Protein AF-A0A9P9ESX1-F1 (afdb_monomer)

Radius of gyration: 25.8 Å; Cα contacts (8 Å, |Δi|>4): 308; chains: 1; bounding box: 86×83×54 Å

Structure (mmCIF, N/CA/C/O backbone):
data_AF-A0A9P9ESX1-F1
#
_entry.id   AF-A0A9P9ESX1-F1
#
loop_
_atom_site.group_PDB
_atom_site.id
_atom_site.type_symbol
_atom_site.label_atom_id
_atom_site.label_alt_id
_atom_site.label_comp_id
_atom_site.label_asym_id
_atom_site.label_entity_id
_atom_site.label_seq_id
_atom_site.pdbx_PDB_ins_code
_atom_site.Cartn_x
_atom_site.Cartn_y
_atom_site.Cartn_z
_atom_site.occupancy
_atom_site.B_iso_or_equiv
_atom_site.auth_seq_id
_atom_site.auth_comp_id
_atom_site.auth_asym_id
_atom_site.auth_atom_id
_atom_site.pdbx_PDB_model_num
ATOM 1 N N . MET A 1 1 ? -67.300 34.085 2.061 1.00 44.34 1 MET A N 1
ATOM 2 C CA . MET A 1 1 ? -66.706 33.821 3.385 1.00 44.34 1 MET A CA 1
ATOM 3 C C . MET A 1 1 ? -66.700 32.321 3.587 1.00 44.34 1 MET A C 1
ATOM 5 O O . MET A 1 1 ? -67.782 31.760 3.633 1.00 44.34 1 MET A O 1
ATOM 9 N N . SER A 1 2 ? -65.514 31.711 3.569 1.00 43.16 2 SER A N 1
ATOM 10 C CA . SER A 1 2 ? -65.132 30.502 4.315 1.00 43.16 2 SER A CA 1
ATOM 11 C C . SER A 1 2 ? -63.733 30.110 3.844 1.00 43.16 2 SER A C 1
ATOM 13 O O . SER A 1 2 ? -63.564 29.561 2.760 1.00 43.16 2 SER A O 1
ATOM 15 N N . ASN A 1 3 ? -62.745 30.508 4.646 1.00 40.31 3 ASN A N 1
ATOM 16 C CA . ASN A 1 3 ? -61.347 30.111 4.529 1.00 40.31 3 ASN A CA 1
ATOM 17 C C . ASN A 1 3 ? -61.230 28.629 4.895 1.00 40.31 3 ASN A C 1
ATOM 19 O O . ASN A 1 3 ? -61.722 28.232 5.950 1.00 40.31 3 ASN A O 1
ATOM 23 N N . GLN A 1 4 ? -60.549 27.840 4.070 1.00 42.69 4 GLN A N 1
ATOM 24 C CA . GLN A 1 4 ? -59.998 26.557 4.496 1.00 42.69 4 GLN A CA 1
ATOM 25 C C . GLN A 1 4 ? -58.570 26.836 4.978 1.00 42.69 4 GLN A C 1
ATOM 27 O O . GLN A 1 4 ? -57.729 27.285 4.204 1.00 42.69 4 GLN A O 1
ATOM 32 N N . HIS A 1 5 ? -58.354 26.704 6.288 1.00 43.25 5 HIS A N 1
ATOM 33 C CA . HIS A 1 5 ? -57.025 26.600 6.882 1.00 43.25 5 HIS A CA 1
ATOM 34 C C . HIS A 1 5 ? -56.558 25.162 6.669 1.00 43.25 5 HIS A C 1
ATOM 36 O O . HIS A 1 5 ? -57.223 24.229 7.112 1.00 43.25 5 HIS A O 1
ATOM 42 N N . GLU A 1 6 ? -55.455 25.016 5.950 1.00 50.88 6 GLU A N 1
ATOM 43 C CA . GLU A 1 6 ? -54.722 23.769 5.795 1.00 50.88 6 GLU A CA 1
ATOM 44 C C . GLU A 1 6 ? -53.764 23.678 6.989 1.00 50.88 6 GLU A C 1
ATOM 46 O O . GLU A 1 6 ? -52.900 24.536 7.183 1.00 50.88 6 GLU A O 1
ATOM 51 N N . GLU A 1 7 ? -54.023 22.708 7.859 1.00 46.94 7 GLU A N 1
ATOM 52 C CA . GLU A 1 7 ? -53.240 22.398 9.050 1.00 46.94 7 GLU A CA 1
ATOM 53 C C . GLU A 1 7 ? -51.993 21.635 8.582 1.00 46.94 7 GLU A C 1
ATOM 55 O O . GLU A 1 7 ? -52.088 20.514 8.084 1.00 46.94 7 GLU A O 1
ATOM 60 N N . VAL A 1 8 ? -50.828 22.284 8.636 1.00 48.50 8 VAL A N 1
ATOM 61 C CA . VAL A 1 8 ? -49.543 21.647 8.333 1.00 48.50 8 VAL A CA 1
ATOM 62 C C . VAL A 1 8 ? -49.027 21.047 9.635 1.00 48.50 8 VAL A C 1
ATOM 64 O O . VAL A 1 8 ? -48.598 21.781 10.523 1.00 48.50 8 VAL A O 1
ATO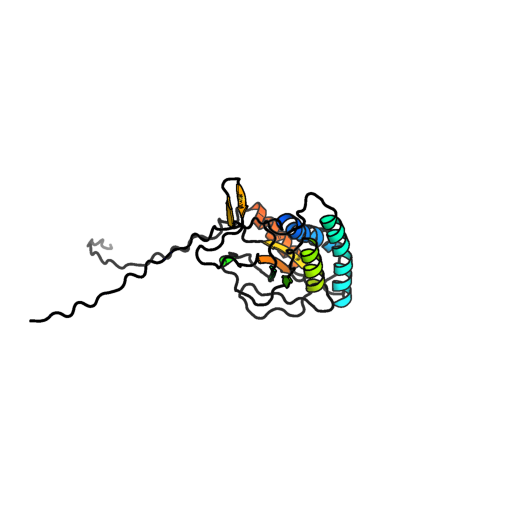M 67 N N . ASP A 1 9 ? -49.097 19.721 9.740 1.00 43.53 9 ASP A N 1
ATOM 68 C CA . ASP A 1 9 ? -48.438 18.947 10.792 1.00 43.53 9 ASP A CA 1
ATOM 69 C C . ASP A 1 9 ? -46.920 19.196 10.730 1.00 43.53 9 ASP A C 1
ATOM 71 O O . ASP A 1 9 ? -46.220 18.723 9.829 1.00 43.53 9 ASP A O 1
ATOM 75 N N . GLU A 1 10 ? -46.401 19.952 11.700 1.00 47.88 10 GLU A N 1
ATOM 76 C CA . GLU A 1 10 ? -44.972 20.024 11.992 1.00 47.88 10 GLU A CA 1
ATOM 77 C C . GLU A 1 10 ? -44.518 18.668 12.540 1.00 47.88 10 GLU A C 1
ATOM 79 O O . GLU A 1 10 ? -44.602 18.377 13.735 1.00 47.88 10 GLU A O 1
ATOM 84 N N . VAL A 1 11 ? -44.019 17.814 11.648 1.00 45.81 11 VAL A N 1
ATOM 85 C CA . VAL A 1 11 ? -43.290 16.612 12.047 1.00 45.81 11 VAL A CA 1
ATOM 86 C C . VAL A 1 11 ? -41.964 17.072 12.647 1.00 45.81 11 VAL A C 1
ATOM 88 O O . VAL A 1 11 ? -41.039 17.463 11.933 1.00 45.81 11 VAL A O 1
ATOM 91 N N . ALA A 1 12 ? -41.898 17.075 13.978 1.00 46.59 12 ALA A N 1
ATOM 92 C CA . ALA A 1 12 ? -40.677 17.298 14.728 1.00 46.59 12 ALA A CA 1
ATOM 93 C C . ALA A 1 12 ? -39.608 16.310 14.241 1.00 46.59 12 ALA A C 1
ATOM 95 O O . ALA A 1 12 ? -39.711 15.100 14.440 1.00 46.59 12 ALA A O 1
ATOM 96 N N . SER A 1 13 ? -38.597 16.852 13.564 1.00 44.47 13 SER A N 1
ATOM 97 C CA . SER A 1 13 ? -37.359 16.161 13.233 1.00 44.47 13 SER A CA 1
ATOM 98 C C . SER A 1 13 ? -36.650 15.828 14.543 1.00 44.47 13 SER A C 1
ATOM 100 O O . SER A 1 13 ? -35.891 16.643 15.066 1.00 44.47 13 SER A O 1
ATOM 102 N N . ASP A 1 14 ? -36.921 14.637 15.068 1.00 41.69 14 ASP A N 1
ATOM 103 C CA . ASP A 1 14 ? -36.136 13.992 16.113 1.00 41.69 14 ASP A CA 1
ATOM 104 C C . ASP A 1 14 ? -34.735 13.733 15.542 1.00 41.69 14 ASP A C 1
ATOM 106 O O . ASP A 1 14 ? -34.462 12.709 14.912 1.00 41.69 14 ASP A O 1
ATOM 110 N N . SER A 1 15 ? -33.865 14.743 15.650 1.00 44.06 15 SER A N 1
ATOM 111 C CA . SER A 1 15 ? -32.447 14.626 15.343 1.00 44.06 15 SER A CA 1
ATOM 112 C C . SER A 1 15 ? -31.830 13.775 16.442 1.00 44.06 15 SER A C 1
ATOM 114 O O . SER A 1 15 ? -31.271 14.293 17.412 1.00 44.06 15 SER A O 1
ATOM 116 N N . SER A 1 16 ? -32.009 12.462 16.320 1.00 41.22 16 SER A N 1
ATOM 117 C CA . SER A 1 16 ? -31.374 11.498 17.195 1.00 41.22 16 SER A CA 1
ATOM 118 C C . SER A 1 16 ? -29.877 11.773 17.182 1.00 41.22 16 SER A C 1
ATOM 120 O O . SER A 1 16 ? -29.233 11.733 16.132 1.00 41.22 16 SER A O 1
ATOM 122 N N . ASP A 1 17 ? -29.385 12.094 18.367 1.00 44.72 17 ASP A N 1
ATOM 123 C CA . ASP A 1 17 ? -28.000 12.217 18.785 1.00 44.72 17 ASP A CA 1
ATOM 124 C C . ASP A 1 17 ? -27.248 10.924 18.426 1.00 44.72 17 ASP A C 1
ATOM 126 O O . ASP A 1 17 ? -27.104 10.003 19.231 1.00 44.72 17 ASP A O 1
ATOM 130 N N . TYR A 1 18 ? -26.853 10.788 17.157 1.00 42.69 18 TYR A N 1
ATOM 131 C CA . TYR A 1 18 ? -25.897 9.775 16.739 1.00 42.69 18 TYR A CA 1
ATOM 132 C C . TYR A 1 18 ? -24.573 10.197 17.355 1.00 42.69 18 TYR A C 1
ATOM 134 O O . TYR A 1 18 ? -23.849 10.996 16.766 1.00 42.69 18 TYR A O 1
ATOM 142 N N . GLY A 1 19 ? -24.295 9.700 18.563 1.00 45.47 19 GLY A N 1
ATOM 143 C CA . GLY A 1 19 ? -22.999 9.859 19.202 1.00 45.47 19 GLY A CA 1
ATOM 144 C C . GLY A 1 19 ? -21.918 9.506 18.188 1.00 45.47 19 GLY A C 1
ATOM 145 O O . GLY A 1 19 ? -21.815 8.357 17.758 1.00 45.47 19 GLY A O 1
ATOM 146 N N . GLU A 1 20 ? -21.186 10.522 17.744 1.00 55.94 20 GLU A N 1
ATOM 147 C CA . GLU A 1 20 ? -20.104 10.412 16.778 1.00 55.94 20 GLU A CA 1
ATOM 148 C C . GLU A 1 20 ? -19.037 9.526 17.432 1.00 55.94 20 GLU A C 1
ATOM 150 O O . GLU A 1 20 ? -18.304 9.959 18.321 1.00 55.94 20 GLU A O 1
ATOM 155 N N . ILE A 1 21 ? -19.016 8.230 17.103 1.00 57.91 21 ILE A N 1
ATOM 156 C CA . ILE A 1 21 ? -17.953 7.353 17.590 1.00 57.91 21 ILE A CA 1
ATOM 157 C C . ILE A 1 21 ? -16.713 7.710 16.784 1.00 57.91 21 ILE A C 1
ATOM 159 O O . ILE A 1 21 ? -16.512 7.228 15.667 1.00 57.91 21 ILE A O 1
ATOM 163 N N . ASP A 1 22 ? -15.887 8.568 17.372 1.00 68.31 22 ASP A N 1
ATOM 164 C CA . ASP A 1 22 ? -14.576 8.918 16.851 1.00 68.31 22 ASP A CA 1
ATOM 165 C C . ASP A 1 22 ? -13.746 7.649 16.656 1.00 68.31 22 ASP A C 1
ATOM 167 O O . ASP A 1 22 ? -13.245 7.040 17.604 1.00 68.31 22 ASP A O 1
ATOM 171 N N . THR A 1 23 ? -13.598 7.236 15.399 1.00 76.38 23 THR A N 1
ATOM 172 C CA . THR A 1 23 ? -12.707 6.137 15.040 1.00 76.38 23 THR A CA 1
ATOM 173 C C . THR A 1 23 ? -11.277 6.664 15.025 1.00 76.38 23 THR A C 1
ATOM 175 O O . THR A 1 23 ? -10.903 7.507 14.206 1.00 76.38 23 THR A O 1
ATOM 178 N N . VAL A 1 24 ? -10.464 6.164 15.955 1.00 82.06 24 VAL A N 1
ATOM 179 C CA . VAL A 1 24 ? -9.042 6.496 16.058 1.00 82.06 24 VAL A CA 1
ATOM 180 C C . VAL A 1 24 ? -8.245 5.614 15.107 1.00 82.06 24 VAL A C 1
ATOM 182 O O . VAL A 1 24 ? -8.312 4.388 15.187 1.00 82.06 24 VAL A O 1
ATOM 185 N N . GLU A 1 25 ? -7.434 6.233 14.257 1.00 84.56 25 GLU A N 1
ATOM 186 C CA . GLU A 1 25 ? -6.580 5.547 13.287 1.00 84.56 25 GLU A CA 1
ATOM 187 C C . GLU A 1 25 ? -5.306 5.000 13.957 1.00 84.56 25 GLU A C 1
ATOM 189 O O . GLU A 1 25 ? -4.591 5.719 14.659 1.00 84.56 25 GLU A O 1
ATOM 194 N N . LYS A 1 26 ? -4.984 3.727 13.715 1.00 87.94 26 LYS A N 1
ATOM 195 C CA . LYS A 1 26 ? -3.841 2.995 14.301 1.00 87.94 26 LYS A CA 1
ATOM 196 C C . LYS A 1 26 ? -2.992 2.245 13.263 1.00 87.94 26 LYS A C 1
ATOM 198 O O . LYS A 1 26 ? -2.066 1.529 13.622 1.00 87.94 26 LYS A O 1
ATOM 203 N N . TRP A 1 27 ? -3.286 2.405 11.973 1.00 86.62 27 TRP A N 1
ATOM 204 C CA . TRP A 1 27 ? -2.570 1.738 10.875 1.00 86.62 27 TRP A CA 1
ATOM 205 C C . TRP A 1 27 ? -1.261 2.428 10.453 1.00 86.62 27 TRP A C 1
ATOM 207 O O . TRP A 1 27 ? -0.553 1.921 9.583 1.00 86.62 27 TRP A O 1
ATOM 217 N N . HIS A 1 28 ? -0.941 3.593 11.026 1.00 85.62 28 HIS A N 1
ATOM 218 C CA . HIS A 1 28 ? 0.155 4.469 10.598 1.00 85.62 28 HIS A CA 1
ATOM 219 C C . HIS A 1 28 ? 1.507 3.749 10.560 1.00 85.62 28 HIS A C 1
ATOM 221 O O . HIS A 1 28 ? 2.241 3.855 9.576 1.00 85.62 28 HIS A O 1
ATOM 227 N N . GLU A 1 29 ? 1.828 3.020 11.624 1.00 87.56 29 GLU A N 1
ATOM 228 C CA . GLU A 1 29 ? 3.086 2.304 11.800 1.00 87.56 29 GLU A CA 1
ATOM 229 C C . GLU A 1 29 ? 3.221 1.164 10.782 1.00 87.56 29 GLU A C 1
ATOM 231 O O . GLU A 1 29 ? 4.276 1.007 10.171 1.00 87.56 29 GLU A O 1
ATOM 236 N N . VAL A 1 30 ? 2.130 0.432 10.525 1.00 90.88 30 VAL A N 1
ATOM 237 C CA . VAL A 1 30 ? 2.088 -0.668 9.547 1.00 90.88 30 VAL A CA 1
ATOM 238 C C . VAL A 1 30 ? 2.323 -0.138 8.131 1.00 90.88 30 VAL A C 1
ATOM 240 O O . VAL A 1 30 ? 3.207 -0.603 7.413 1.00 90.88 30 VAL A O 1
ATOM 243 N N . VAL A 1 31 ? 1.556 0.881 7.739 1.00 88.88 31 VAL A N 1
ATOM 244 C CA . VAL A 1 31 ? 1.580 1.468 6.391 1.00 88.88 31 VAL A CA 1
ATOM 245 C C . VAL A 1 31 ? 2.904 2.182 6.111 1.00 88.88 31 VAL A C 1
ATOM 247 O O . VAL A 1 31 ? 3.435 2.111 5.000 1.00 88.88 31 VAL A O 1
ATOM 250 N N . SER A 1 32 ? 3.469 2.857 7.113 1.00 86.56 32 SER A N 1
ATOM 251 C CA . SER A 1 32 ? 4.720 3.609 6.958 1.00 86.56 32 SER A CA 1
ATOM 252 C C . SER A 1 32 ? 5.955 2.714 6.883 1.00 86.56 32 SER A C 1
ATOM 254 O O . SER A 1 32 ? 6.989 3.179 6.416 1.00 86.56 32 SER A O 1
ATOM 256 N N . ALA A 1 33 ? 5.876 1.451 7.311 1.00 91.31 33 ALA A N 1
ATOM 257 C CA . ALA A 1 33 ? 7.005 0.520 7.275 1.00 91.31 33 ALA A CA 1
ATOM 258 C C . ALA A 1 33 ? 7.241 -0.109 5.883 1.00 91.31 33 ALA A C 1
ATOM 260 O O . ALA A 1 33 ? 8.346 -0.571 5.579 1.00 91.31 33 ALA A O 1
ATOM 261 N N . ILE A 1 34 ? 6.234 -0.077 5.002 1.00 92.44 34 ILE A N 1
ATOM 262 C CA . ILE A 1 34 ? 6.310 -0.623 3.636 1.00 92.44 34 ILE A CA 1
ATOM 263 C C . ILE A 1 34 ? 7.256 0.200 2.745 1.00 92.44 34 ILE A C 1
ATOM 265 O O . ILE A 1 34 ? 8.061 -0.373 2.008 1.00 92.44 34 ILE A O 1
ATOM 269 N N . GLU A 1 35 ? 7.205 1.536 2.822 1.00 91.12 35 GLU A N 1
ATOM 270 C CA . GLU A 1 35 ? 8.048 2.424 2.000 1.00 91.12 35 GLU A CA 1
ATOM 271 C C . GLU A 1 35 ? 9.556 2.224 2.286 1.00 91.12 35 GLU A C 1
ATOM 273 O O . GLU A 1 35 ? 10.299 1.961 1.334 1.00 91.12 35 GLU A O 1
ATOM 278 N N . PRO A 1 36 ? 10.044 2.290 3.544 1.00 91.00 36 PRO A N 1
ATOM 279 C CA . PRO A 1 36 ? 11.445 2.025 3.867 1.00 91.00 36 PRO A CA 1
ATOM 280 C C . PRO A 1 36 ? 11.896 0.630 3.442 1.00 91.00 36 PRO A C 1
ATOM 282 O O . PRO A 1 36 ? 12.943 0.509 2.816 1.00 91.00 36 PRO A O 1
ATOM 285 N N . THR A 1 37 ? 11.080 -0.400 3.688 1.00 93.31 37 THR A N 1
ATOM 286 C CA . THR A 1 37 ? 11.392 -1.781 3.285 1.00 93.31 37 THR A CA 1
ATOM 287 C C . THR A 1 37 ? 11.608 -1.884 1.780 1.00 93.31 37 THR A C 1
ATOM 289 O O . THR A 1 37 ? 12.600 -2.455 1.325 1.00 93.31 37 THR A O 1
ATOM 292 N N . THR A 1 38 ? 10.708 -1.284 0.998 1.00 93.00 38 THR A N 1
ATOM 293 C CA . THR A 1 38 ? 10.821 -1.266 -0.463 1.00 93.00 38 THR A CA 1
ATOM 294 C C . THR A 1 38 ? 12.094 -0.538 -0.891 1.00 93.00 38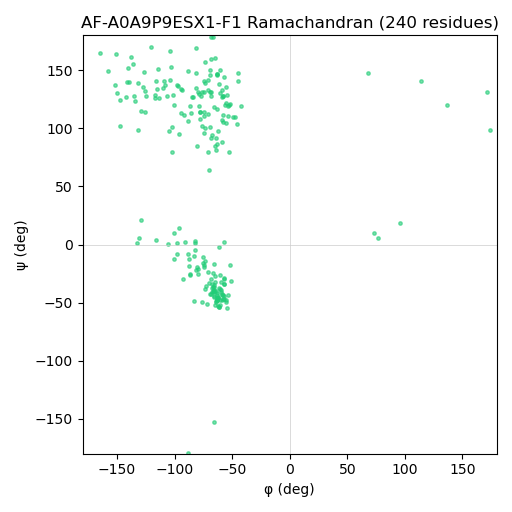 THR A C 1
ATOM 296 O O . THR A 1 38 ? 12.871 -1.053 -1.692 1.00 93.00 38 THR A O 1
ATOM 299 N N . ARG A 1 39 ? 12.365 0.630 -0.302 1.00 92.31 39 ARG A N 1
ATOM 300 C CA . ARG A 1 39 ? 13.536 1.453 -0.625 1.00 92.31 39 ARG A CA 1
ATOM 301 C C . ARG A 1 39 ? 14.856 0.756 -0.301 1.00 92.31 39 ARG A C 1
ATOM 303 O O . ARG A 1 39 ? 15.774 0.789 -1.115 1.00 92.31 39 ARG A O 1
ATOM 310 N N . GLU A 1 40 ? 14.958 0.145 0.873 1.00 92.81 40 GLU A N 1
ATOM 311 C CA . GLU A 1 40 ? 16.165 -0.544 1.338 1.00 92.81 40 GLU A CA 1
ATOM 312 C C . GLU A 1 40 ? 16.491 -1.768 0.483 1.00 92.81 40 GLU A C 1
ATOM 314 O O . GLU A 1 40 ? 17.659 -2.049 0.221 1.00 92.81 40 GLU A O 1
ATOM 319 N N . ARG A 1 41 ? 15.462 -2.489 0.029 1.00 93.31 41 ARG A N 1
ATOM 320 C CA . ARG A 1 41 ? 15.629 -3.718 -0.754 1.00 93.31 41 ARG A CA 1
ATOM 321 C C . ARG A 1 41 ? 15.753 -3.477 -2.249 1.00 93.31 41 ARG A C 1
ATOM 323 O O . ARG A 1 41 ? 16.294 -4.333 -2.940 1.00 93.31 41 ARG A O 1
ATOM 330 N N . PHE A 1 42 ? 15.339 -2.309 -2.737 1.00 91.75 42 PHE A N 1
ATOM 331 C CA . PHE A 1 42 ? 15.349 -1.983 -4.160 1.00 91.75 42 PHE A CA 1
ATOM 332 C C . PHE A 1 42 ? 16.718 -2.179 -4.828 1.00 91.75 42 PHE A C 1
ATOM 334 O O . PHE A 1 42 ? 16.789 -2.757 -5.906 1.00 91.75 42 PHE A O 1
ATOM 341 N N . SER A 1 43 ? 17.812 -1.749 -4.189 1.00 87.94 43 SER A N 1
ATOM 342 C CA . SER A 1 43 ? 19.163 -1.842 -4.772 1.00 87.94 43 SER A CA 1
ATOM 343 C C . SER A 1 43 ? 19.671 -3.279 -4.942 1.00 87.94 43 SER A C 1
ATOM 345 O O . SER A 1 43 ? 20.519 -3.523 -5.796 1.00 87.94 43 SER A O 1
ATOM 347 N N . ALA A 1 44 ? 19.154 -4.218 -4.145 1.00 88.19 44 ALA A N 1
ATOM 348 C CA . ALA A 1 44 ? 19.430 -5.651 -4.247 1.00 88.19 44 ALA A CA 1
ATOM 349 C C . ALA A 1 44 ? 18.336 -6.409 -5.022 1.00 88.19 44 ALA A C 1
ATOM 351 O O . ALA A 1 44 ? 18.390 -7.636 -5.130 1.00 88.19 44 ALA A O 1
ATOM 352 N N . GLY A 1 45 ? 17.325 -5.687 -5.509 1.00 86.38 45 GLY A N 1
ATOM 353 C CA . GLY A 1 45 ? 16.175 -6.242 -6.194 1.00 86.38 45 GLY A CA 1
ATOM 354 C C . GLY A 1 45 ? 16.435 -6.550 -7.671 1.00 86.38 45 GLY A C 1
ATOM 355 O O . GLY A 1 45 ? 17.448 -6.141 -8.244 1.00 86.38 45 GLY A O 1
ATOM 356 N N . PRO A 1 46 ? 15.508 -7.275 -8.311 1.00 86.69 46 PRO A N 1
ATOM 357 C CA . PRO A 1 46 ? 15.574 -7.577 -9.732 1.00 86.69 46 PRO A CA 1
ATOM 358 C C . PRO A 1 46 ? 15.545 -6.314 -10.599 1.00 86.69 46 PRO A C 1
ATOM 360 O O . PRO A 1 46 ? 14.745 -5.404 -10.368 1.00 86.69 46 PRO A O 1
ATOM 363 N N . SER A 1 47 ? 16.378 -6.298 -11.644 1.00 79.25 47 SER A N 1
ATOM 364 C CA . SER A 1 47 ? 16.373 -5.235 -12.655 1.00 79.25 47 SER A CA 1
ATOM 365 C C . SER A 1 47 ? 15.038 -5.198 -13.399 1.00 79.25 47 SER A C 1
ATOM 367 O O . SER A 1 47 ? 14.417 -6.237 -13.645 1.00 79.25 47 SER A O 1
ATOM 369 N N . ALA A 1 48 ? 14.621 -3.999 -13.800 1.00 74.75 48 ALA A N 1
ATOM 370 C CA . ALA A 1 48 ? 13.408 -3.800 -14.578 1.00 74.75 48 ALA A CA 1
ATOM 371 C C . ALA A 1 48 ? 13.477 -4.445 -15.973 1.00 74.75 48 ALA A C 1
ATOM 373 O O . ALA A 1 48 ? 12.448 -4.896 -16.473 1.00 74.75 48 ALA A O 1
ATOM 374 N N . ASP A 1 49 ? 14.669 -4.490 -16.574 1.00 76.00 49 ASP A N 1
ATOM 375 C CA . ASP A 1 49 ? 14.839 -4.789 -18.001 1.00 76.00 49 ASP A CA 1
ATOM 376 C C . ASP A 1 49 ? 15.066 -6.284 -18.289 1.00 76.00 49 ASP A C 1
ATOM 378 O O . ASP A 1 49 ? 14.616 -6.783 -19.317 1.00 76.00 49 ASP A O 1
ATOM 382 N N . ASP A 1 50 ? 15.669 -7.023 -17.350 1.00 70.06 50 ASP A N 1
ATOM 383 C CA . ASP A 1 50 ? 16.151 -8.398 -17.590 1.00 70.06 50 ASP A CA 1
ATOM 384 C C . ASP A 1 50 ? 15.443 -9.476 -16.754 1.00 70.06 50 ASP A C 1
ATOM 386 O O . ASP A 1 50 ? 15.802 -10.652 -16.801 1.00 70.06 50 ASP A O 1
ATOM 390 N N . THR A 1 51 ? 14.433 -9.097 -15.973 1.00 80.94 51 THR A N 1
ATOM 391 C CA . THR A 1 51 ? 13.748 -10.025 -15.064 1.00 80.94 51 THR A CA 1
ATOM 392 C C . THR A 1 51 ? 12.399 -10.435 -15.639 1.00 80.94 51 THR A C 1
ATOM 394 O O . THR A 1 51 ? 11.692 -9.603 -16.208 1.00 80.94 51 THR A O 1
ATOM 397 N N . SER A 1 52 ? 11.987 -11.696 -15.478 1.00 88.12 52 SER A N 1
ATOM 398 C CA . SER A 1 52 ? 10.610 -12.095 -15.791 1.00 88.12 52 SER A CA 1
ATOM 399 C C . SER A 1 52 ? 9.617 -11.471 -14.793 1.00 88.12 52 SER A C 1
ATOM 401 O O . SER A 1 52 ? 9.981 -11.023 -13.707 1.00 88.12 52 SER A O 1
ATOM 403 N N . VAL A 1 53 ? 8.330 -11.378 -15.142 1.00 87.81 53 VAL A N 1
ATOM 404 C CA . VAL A 1 53 ? 7.305 -10.935 -14.169 1.00 87.81 53 VAL A CA 1
ATOM 405 C C . VAL A 1 53 ? 7.271 -11.857 -12.946 1.00 87.81 53 VAL A C 1
ATOM 407 O O . VAL A 1 53 ? 7.222 -11.373 -11.817 1.00 87.81 53 VAL A O 1
ATOM 410 N N . SER A 1 54 ? 7.358 -13.167 -13.182 1.00 88.38 54 SER A N 1
ATOM 411 C CA . SER A 1 54 ? 7.333 -14.185 -12.133 1.00 88.38 54 SER A CA 1
ATOM 412 C C . SER A 1 54 ? 8.490 -14.016 -11.151 1.00 88.38 54 SER A C 1
ATOM 414 O O . SER A 1 54 ? 8.263 -13.997 -9.945 1.00 88.38 54 SER A O 1
ATOM 416 N N . ASP A 1 55 ? 9.715 -13.831 -11.648 1.00 90.50 55 ASP A N 1
ATOM 417 C CA . ASP A 1 55 ? 10.895 -13.664 -10.789 1.00 90.50 55 ASP A CA 1
ATOM 418 C C . ASP A 1 55 ? 10.829 -12.355 -9.994 1.00 90.50 55 ASP A C 1
ATOM 420 O O . ASP A 1 55 ? 11.198 -12.323 -8.820 1.00 90.50 55 ASP A O 1
ATOM 424 N N . PHE A 1 56 ? 10.296 -11.282 -10.596 1.00 91.56 56 PHE A N 1
ATOM 425 C CA . PHE A 1 56 ? 10.049 -10.030 -9.882 1.00 91.56 56 PHE A CA 1
ATOM 426 C C . PHE A 1 56 ? 9.077 -10.235 -8.715 1.00 91.56 56 PHE A C 1
ATOM 428 O O . PHE A 1 56 ? 9.386 -9.862 -7.584 1.00 91.56 56 PHE A O 1
ATOM 435 N N . GLN A 1 57 ? 7.915 -10.846 -8.962 1.00 91.56 57 GLN A N 1
ATOM 436 C CA . GLN A 1 57 ? 6.931 -11.072 -7.903 1.00 91.56 57 GLN A CA 1
ATOM 437 C C . GLN A 1 57 ? 7.413 -12.084 -6.864 1.00 91.56 57 GLN A C 1
ATOM 439 O O . GLN A 1 57 ? 7.112 -11.924 -5.686 1.00 91.56 57 GLN A O 1
ATOM 444 N N . HIS A 1 58 ? 8.180 -13.100 -7.261 1.00 92.31 58 HIS A N 1
ATOM 445 C CA . HIS A 1 58 ? 8.778 -14.048 -6.324 1.00 92.31 58 HIS A CA 1
ATOM 446 C C . HIS A 1 58 ? 9.771 -13.357 -5.385 1.00 92.31 58 HIS A C 1
ATOM 448 O O . HIS A 1 58 ? 9.643 -13.476 -4.171 1.00 92.31 58 HIS A O 1
ATOM 454 N N . HIS A 1 59 ? 10.677 -12.533 -5.924 1.00 92.88 59 HIS A N 1
ATOM 455 C CA . HIS A 1 59 ? 11.622 -11.774 -5.106 1.00 92.88 59 HIS A CA 1
ATOM 456 C C . HIS A 1 59 ? 10.917 -10.913 -4.050 1.00 92.88 59 HIS A C 1
ATOM 458 O O . HIS A 1 59 ? 11.266 -10.955 -2.872 1.00 92.88 59 HIS A O 1
ATOM 464 N N . TRP A 1 60 ? 9.911 -10.130 -4.451 1.00 93.19 60 TRP A N 1
ATOM 465 C CA . TRP A 1 60 ? 9.208 -9.263 -3.504 1.00 93.19 60 TRP A CA 1
ATOM 466 C C . TRP A 1 60 ? 8.347 -10.057 -2.516 1.00 93.19 60 TRP A C 1
ATOM 468 O O . TRP A 1 60 ? 8.299 -9.696 -1.338 1.00 93.19 60 TRP A O 1
ATOM 478 N N . ARG A 1 61 ? 7.777 -11.198 -2.928 1.00 92.44 61 ARG A N 1
ATOM 479 C CA . ARG A 1 61 ? 7.150 -12.157 -2.004 1.00 92.44 61 ARG A CA 1
ATOM 480 C C . ARG A 1 61 ? 8.105 -12.728 -0.969 1.00 92.44 61 ARG A C 1
ATOM 482 O O . ARG A 1 61 ? 7.627 -13.081 0.096 1.00 92.44 61 ARG A O 1
ATOM 489 N N . ASP A 1 62 ? 9.405 -12.787 -1.232 1.00 92.12 62 ASP A N 1
ATOM 490 C CA . ASP A 1 62 ? 10.396 -13.241 -0.248 1.00 92.12 62 ASP A CA 1
ATOM 491 C C . ASP A 1 62 ? 10.882 -12.109 0.671 1.00 92.12 62 ASP A C 1
ATOM 493 O O . ASP A 1 62 ? 11.300 -12.346 1.808 1.00 92.12 62 ASP A O 1
ATOM 497 N N . VAL A 1 63 ? 10.803 -10.859 0.207 1.00 92.12 63 VAL A N 1
ATOM 498 C CA . VAL A 1 63 ? 11.170 -9.670 0.989 1.00 92.12 63 VAL A CA 1
ATOM 499 C C . VAL A 1 63 ? 10.142 -9.380 2.083 1.00 92.12 63 VAL A C 1
ATOM 501 O O . VAL A 1 63 ? 10.499 -9.202 3.252 1.00 92.12 63 VAL A O 1
ATOM 504 N N . PHE A 1 64 ? 8.861 -9.320 1.723 1.00 91.50 64 PHE A N 1
ATOM 505 C CA . PHE A 1 64 ? 7.819 -8.836 2.627 1.00 91.50 64 PHE A CA 1
ATOM 506 C C . PHE A 1 64 ? 7.452 -9.753 3.816 1.00 91.50 64 PHE A C 1
ATOM 508 O O . PHE A 1 64 ? 7.031 -9.209 4.836 1.00 91.50 64 PHE A O 1
ATOM 515 N N . PRO A 1 65 ? 7.661 -11.085 3.808 1.00 90.06 65 PRO A N 1
ATOM 516 C CA . PRO A 1 65 ? 7.470 -11.927 4.989 1.00 90.06 65 PRO A CA 1
ATOM 517 C C . PRO A 1 65 ? 8.355 -11.527 6.169 1.00 90.06 65 PRO A C 1
ATOM 519 O O . PRO A 1 65 ? 7.928 -11.635 7.316 1.00 90.06 65 PRO A O 1
ATOM 522 N N . GLN A 1 66 ? 9.566 -11.019 5.912 1.00 90.88 66 GLN A N 1
ATOM 523 C CA . GLN A 1 66 ? 10.437 -10.508 6.976 1.00 90.88 66 GLN A CA 1
ATOM 524 C C . GLN A 1 66 ? 9.852 -9.239 7.606 1.00 90.88 66 GLN A C 1
ATOM 526 O O . GLN A 1 66 ? 9.853 -9.107 8.831 1.00 90.88 66 GLN A O 1
ATOM 531 N N . LEU A 1 67 ? 9.297 -8.341 6.782 1.00 92.25 67 LEU A N 1
ATOM 532 C CA . LEU A 1 67 ? 8.566 -7.169 7.265 1.00 92.25 67 LEU A CA 1
ATOM 533 C C . LEU A 1 67 ? 7.324 -7.585 8.060 1.00 92.25 67 LEU A C 1
ATOM 535 O O . LEU A 1 67 ? 7.112 -7.072 9.157 1.00 92.25 67 LEU A O 1
ATOM 539 N N . SER A 1 68 ? 6.551 -8.543 7.536 1.00 92.56 68 SER A N 1
ATOM 540 C CA . SER A 1 68 ? 5.374 -9.094 8.208 1.00 92.56 68 SER A CA 1
ATOM 541 C C . SER A 1 68 ? 5.737 -9.602 9.591 1.00 92.56 68 SER A C 1
ATOM 543 O O . SER A 1 68 ? 5.192 -9.115 10.570 1.00 92.56 68 SER A O 1
ATOM 545 N N . LEU A 1 69 ? 6.730 -10.486 9.694 1.00 93.19 69 LEU A N 1
ATOM 546 C CA . LEU A 1 69 ? 7.164 -11.036 10.973 1.00 93.19 69 LEU A CA 1
ATOM 547 C C . LEU A 1 69 ? 7.638 -9.949 11.951 1.00 93.19 69 LEU A C 1
ATOM 549 O O . LEU A 1 69 ? 7.356 -10.039 13.146 1.00 93.19 69 LEU A O 1
ATOM 553 N N . SER A 1 70 ? 8.351 -8.930 11.461 1.00 93.94 70 SER A N 1
ATOM 554 C CA . SER A 1 70 ? 8.805 -7.811 12.291 1.00 93.94 70 SER A CA 1
ATOM 555 C C . SER A 1 70 ? 7.629 -7.016 12.856 1.00 93.94 70 SER A C 1
ATOM 557 O O . SER A 1 70 ? 7.595 -6.757 14.054 1.00 93.94 70 SER A O 1
ATOM 559 N N . ILE A 1 71 ? 6.655 -6.655 12.017 1.00 93.94 71 ILE A N 1
ATOM 560 C CA . ILE A 1 71 ? 5.481 -5.875 12.430 1.00 93.94 71 ILE A CA 1
ATOM 561 C C . ILE A 1 71 ? 4.559 -6.698 13.332 1.00 93.94 71 ILE A C 1
ATOM 563 O O . ILE A 1 71 ? 4.079 -6.180 14.343 1.00 93.94 71 ILE A O 1
ATOM 567 N N . SER A 1 72 ? 4.322 -7.973 13.012 1.00 92.75 72 SER A N 1
ATOM 568 C CA . SER A 1 72 ? 3.480 -8.865 13.816 1.00 92.75 72 SER A CA 1
ATOM 569 C C . SER A 1 72 ? 4.002 -8.969 15.253 1.00 92.75 72 SER A C 1
ATOM 571 O O . SER A 1 72 ? 3.227 -8.829 16.200 1.00 92.75 72 SER A O 1
ATOM 573 N N . ASN A 1 73 ? 5.322 -9.120 15.416 1.00 93.88 73 ASN A N 1
ATOM 574 C CA . ASN A 1 73 ? 5.972 -9.286 16.718 1.00 93.88 73 ASN A CA 1
ATOM 575 C C . ASN A 1 73 ? 6.251 -7.975 17.469 1.00 93.88 73 ASN A C 1
ATOM 577 O O . ASN A 1 73 ? 6.630 -8.031 18.638 1.00 93.88 73 ASN A O 1
ATOM 581 N N . ASP A 1 74 ? 6.086 -6.814 16.834 1.00 95.25 74 ASP A N 1
ATOM 582 C CA . ASP A 1 74 ? 6.299 -5.524 17.486 1.00 95.25 74 ASP A CA 1
ATOM 583 C C . ASP A 1 74 ? 5.092 -5.161 18.378 1.00 95.25 74 ASP A C 1
ATOM 585 O O . ASP A 1 74 ? 3.990 -4.938 17.855 1.00 95.25 74 ASP A O 1
ATOM 589 N N . PRO A 1 75 ? 5.261 -5.088 19.716 1.00 93.44 75 PRO A N 1
ATOM 590 C CA . PRO A 1 75 ? 4.178 -4.745 20.634 1.00 93.44 75 PRO A CA 1
ATOM 591 C C . PRO A 1 75 ? 3.805 -3.255 20.600 1.00 93.44 75 PRO A C 1
ATOM 593 O O . PRO A 1 75 ? 2.769 -2.879 21.143 1.00 93.44 75 PRO A O 1
ATOM 596 N N . THR A 1 76 ? 4.639 -2.399 20.002 1.00 92.56 76 THR A N 1
ATOM 597 C CA . THR A 1 76 ? 4.349 -0.969 19.830 1.00 92.56 76 THR A CA 1
ATOM 598 C C . THR A 1 76 ? 3.408 -0.714 18.655 1.00 92.56 76 THR A C 1
ATOM 600 O O . THR A 1 76 ? 2.715 0.304 18.631 1.00 92.56 76 THR A O 1
ATOM 603 N N . VAL A 1 77 ? 3.318 -1.664 17.718 1.00 92.50 77 VAL A N 1
ATOM 604 C CA . VAL A 1 77 ? 2.377 -1.608 16.602 1.00 92.50 77 VAL A CA 1
ATOM 605 C C . VAL A 1 77 ? 1.041 -2.203 17.029 1.00 92.50 77 VAL A C 1
ATOM 607 O O . VAL A 1 77 ? 0.944 -3.390 17.364 1.00 92.50 77 VAL A O 1
ATOM 610 N N . SER A 1 78 ? -0.002 -1.374 16.972 1.00 93.75 78 SER A N 1
ATOM 611 C CA . SER A 1 78 ? -1.369 -1.756 17.337 1.00 93.75 78 SER A CA 1
ATOM 612 C C . SER A 1 78 ? -1.840 -2.976 16.544 1.00 93.75 78 SER A C 1
ATOM 614 O O . SER A 1 78 ? -1.646 -3.048 15.333 1.00 93.75 78 SER A O 1
ATOM 616 N N . HIS A 1 79 ? -2.471 -3.936 17.226 1.00 95.88 79 HIS A N 1
ATOM 617 C CA . HIS A 1 79 ? -2.989 -5.142 16.575 1.00 95.88 79 HIS A CA 1
ATOM 618 C C . HIS A 1 79 ? -4.096 -4.815 15.565 1.00 95.88 79 HIS A C 1
ATOM 620 O O . HIS A 1 79 ? -4.022 -5.256 14.421 1.00 95.88 79 HIS A O 1
ATOM 626 N N . PHE A 1 80 ? -5.079 -4.010 15.976 1.00 95.06 80 PHE A N 1
ATOM 627 C CA . PHE A 1 80 ? -6.134 -3.500 15.102 1.00 95.06 80 PHE A CA 1
ATOM 628 C C . PHE A 1 80 ? -5.718 -2.195 14.438 1.00 95.06 80 PHE A C 1
ATOM 630 O O . PHE A 1 80 ? -5.003 -1.381 15.026 1.00 95.06 80 PHE A O 1
ATOM 637 N N . LEU A 1 81 ? -6.233 -1.974 13.230 1.00 90.31 81 LEU A N 1
ATOM 638 C CA . LEU A 1 81 ? -5.982 -0.746 12.486 1.00 90.31 81 LEU A CA 1
ATOM 639 C C . LEU A 1 81 ? -6.756 0.459 13.017 1.00 90.31 81 LEU A C 1
ATOM 641 O O . LEU A 1 81 ? -6.378 1.592 12.730 1.00 90.31 81 LEU A O 1
ATOM 645 N N . THR A 1 82 ? -7.821 0.238 13.782 1.00 88.50 82 THR A N 1
ATOM 646 C CA . THR A 1 82 ? -8.638 1.301 14.366 1.00 88.50 82 THR A CA 1
ATOM 647 C C . THR A 1 82 ? -9.026 1.008 15.803 1.00 88.50 82 THR A C 1
ATOM 649 O O . THR A 1 82 ? -9.001 -0.137 16.254 1.00 88.50 82 THR A O 1
ATOM 652 N N . SER A 1 83 ? -9.430 2.056 16.516 1.00 86.81 83 SER A N 1
ATOM 653 C CA . SER A 1 83 ? -10.107 1.958 17.805 1.00 86.81 83 SER A CA 1
ATOM 654 C C . SER A 1 83 ? -11.380 2.818 17.783 1.00 86.81 83 SER A C 1
ATOM 656 O O . SER A 1 83 ? -11.241 4.037 17.696 1.00 86.81 83 SER A O 1
ATOM 658 N N . PRO A 1 84 ? -12.588 2.229 17.883 1.00 88.81 84 PRO A N 1
ATOM 659 C CA . PRO A 1 84 ? -12.853 0.786 17.954 1.00 88.81 84 PRO A CA 1
ATOM 660 C C . PRO A 1 84 ? -12.449 0.033 16.665 1.00 88.81 84 PRO A C 1
ATOM 662 O O . PRO A 1 84 ? -12.279 0.664 15.617 1.00 88.81 84 PRO A O 1
ATOM 665 N N . PRO A 1 85 ? -12.266 -1.303 16.714 1.00 90.88 85 PRO A N 1
ATOM 666 C CA . PRO A 1 85 ? -11.935 -2.093 15.530 1.00 90.88 85 PRO A CA 1
ATOM 667 C C . PRO A 1 85 ? -13.017 -1.994 14.448 1.00 90.88 85 PRO A C 1
ATOM 669 O O . PRO A 1 85 ? -14.203 -2.183 14.713 1.00 90.88 85 PRO A O 1
ATOM 672 N N . THR A 1 86 ? -12.601 -1.702 13.218 1.00 87.81 86 THR A N 1
ATOM 673 C CA . THR A 1 86 ? -13.468 -1.618 12.038 1.00 87.81 86 THR A CA 1
ATOM 674 C C . THR A 1 86 ? -13.391 -2.919 11.258 1.00 87.81 86 THR A C 1
ATOM 676 O O . THR A 1 86 ? -12.316 -3.483 11.064 1.00 87.81 86 THR A O 1
ATOM 679 N N . LYS A 1 87 ? -14.541 -3.411 10.794 1.00 91.38 87 LYS A N 1
ATOM 680 C CA . LYS A 1 87 ? -14.627 -4.708 10.107 1.00 91.38 87 LYS A CA 1
ATOM 681 C C . LYS A 1 87 ? -14.114 -4.694 8.675 1.00 91.38 87 LYS A C 1
ATOM 683 O O . LYS A 1 87 ? -13.909 -5.751 8.086 1.00 91.38 87 LYS A O 1
ATOM 688 N N . LYS A 1 88 ? -13.966 -3.507 8.093 1.00 90.00 88 LYS A N 1
ATOM 689 C CA . LYS A 1 88 ? -13.611 -3.320 6.693 1.00 90.00 88 LYS A CA 1
ATOM 690 C C . LYS A 1 88 ? -12.629 -2.168 6.564 1.00 90.00 88 LYS A C 1
ATOM 692 O O . LYS A 1 88 ? -12.804 -1.159 7.238 1.00 90.00 88 LYS A O 1
ATOM 697 N N . VAL A 1 89 ? -11.633 -2.331 5.700 1.00 88.44 89 VAL A N 1
ATOM 698 C CA . VAL A 1 89 ? -10.615 -1.325 5.356 1.00 88.44 89 VAL A CA 1
ATOM 699 C C . VAL A 1 89 ? -10.340 -1.416 3.859 1.00 88.44 89 VAL A C 1
ATOM 701 O O . VAL A 1 89 ? -10.271 -2.518 3.312 1.00 88.44 89 VAL A O 1
ATOM 704 N N . SER A 1 90 ? -10.182 -0.270 3.203 1.00 88.94 90 SER A N 1
ATOM 705 C CA . SER A 1 90 ? -9.884 -0.173 1.776 1.00 88.94 90 SER A CA 1
ATOM 706 C C . SER A 1 90 ? -8.460 0.329 1.576 1.00 88.94 90 SER A C 1
ATOM 708 O O . SER A 1 90 ? -8.037 1.306 2.189 1.00 88.94 90 SER A O 1
ATOM 710 N N . ILE A 1 91 ? -7.719 -0.311 0.680 1.00 90.38 91 ILE A N 1
ATOM 711 C CA . ILE A 1 91 ? -6.398 0.146 0.252 1.00 90.38 91 ILE A CA 1
ATOM 712 C C . ILE A 1 91 ? -6.461 0.472 -1.232 1.00 90.38 91 ILE A C 1
ATOM 714 O O . ILE A 1 91 ? -6.825 -0.374 -2.043 1.00 90.38 91 ILE A O 1
ATOM 718 N N . PHE A 1 92 ? -6.054 1.678 -1.594 1.00 87.69 92 PHE A N 1
ATOM 719 C CA . PHE A 1 92 ? -6.001 2.147 -2.966 1.00 87.69 92 PHE A CA 1
ATOM 720 C C . PHE A 1 92 ? -4.560 2.287 -3.431 1.00 87.69 92 PHE A C 1
ATOM 722 O O . PHE A 1 92 ? -3.687 2.752 -2.694 1.00 87.69 92 PHE A O 1
ATOM 729 N N . LEU A 1 93 ? -4.327 1.917 -4.684 1.00 88.94 93 LEU A N 1
ATOM 730 C CA . LEU A 1 93 ? -3.016 1.958 -5.313 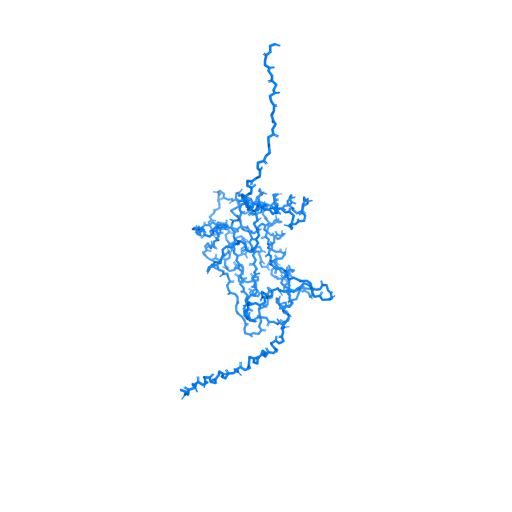1.00 88.94 93 LEU A CA 1
ATOM 731 C C . LEU A 1 93 ? -3.050 2.938 -6.478 1.00 88.94 93 LEU A C 1
ATOM 733 O O . LEU A 1 93 ? -3.919 2.830 -7.347 1.00 88.94 93 LEU A O 1
ATOM 737 N N . PHE A 1 94 ? -2.094 3.862 -6.503 1.00 86.62 94 PHE A N 1
ATOM 738 C CA . PHE A 1 94 ? -2.007 4.881 -7.541 1.00 86.62 94 PHE A CA 1
ATOM 739 C C . PHE A 1 94 ? -0.600 5.007 -8.118 1.00 86.62 94 PHE A C 1
ATOM 741 O O . PHE A 1 94 ? 0.368 5.062 -7.361 1.00 86.62 94 PHE A O 1
ATOM 748 N N . ASP A 1 95 ? -0.483 5.174 -9.434 1.00 85.19 95 ASP A N 1
ATOM 749 C CA . ASP A 1 95 ? 0.722 5.726 -10.060 1.00 85.19 95 ASP A CA 1
ATOM 750 C C . ASP A 1 95 ? 0.510 7.223 -10.283 1.00 85.19 95 ASP A C 1
ATOM 752 O O . ASP A 1 95 ? -0.094 7.671 -11.259 1.00 85.19 95 ASP A O 1
ATOM 756 N N . VAL A 1 96 ? 0.981 8.028 -9.328 1.00 70.88 96 VAL A N 1
ATOM 757 C CA . VAL A 1 96 ? 0.878 9.486 -9.426 1.00 70.88 96 VAL A CA 1
ATOM 758 C C . VAL A 1 96 ? 2.204 10.086 -9.860 1.00 70.88 96 VAL A C 1
ATOM 760 O O . VAL A 1 96 ? 3.264 9.865 -9.274 1.00 70.88 96 VAL A O 1
ATOM 763 N N . THR A 1 97 ? 2.186 10.918 -10.895 1.00 59.38 97 THR A N 1
ATOM 764 C CA . THR A 1 97 ? 3.371 11.706 -11.276 1.00 59.38 97 THR A CA 1
ATOM 765 C C . THR A 1 97 ? 3.512 12.959 -10.406 1.00 59.38 97 THR A C 1
ATOM 767 O O . THR A 1 97 ? 4.626 13.473 -10.238 1.00 59.38 97 THR A O 1
ATOM 770 N N . LYS A 1 98 ? 2.416 13.430 -9.790 1.00 59.41 98 LYS A N 1
ATOM 771 C CA . LYS A 1 98 ? 2.363 14.520 -8.802 1.00 59.41 98 LYS A CA 1
ATOM 772 C C . LYS A 1 98 ? 1.327 14.177 -7.725 1.00 59.41 98 LYS A C 1
ATOM 774 O O . LYS A 1 98 ? 0.187 13.906 -8.056 1.00 59.41 98 LYS A O 1
ATOM 779 N N . MET A 1 99 ? 1.687 14.209 -6.445 1.00 59.59 99 MET A N 1
ATOM 780 C CA . MET A 1 99 ? 0.718 13.950 -5.369 1.00 59.59 99 MET A CA 1
ATOM 781 C C . MET A 1 99 ? -0.249 15.147 -5.268 1.00 59.59 99 MET A C 1
ATOM 783 O O . MET A 1 99 ? 0.191 16.258 -4.987 1.00 59.59 99 MET A O 1
ATOM 787 N N . GLY A 1 100 ? -1.526 14.940 -5.610 1.00 59.78 100 GLY A N 1
ATOM 788 C CA . GLY A 1 100 ? -2.596 15.943 -5.493 1.00 59.78 100 GLY A CA 1
ATOM 789 C C . GLY A 1 100 ? -3.275 15.914 -4.118 1.00 59.78 100 GLY A C 1
ATOM 790 O O . GLY A 1 100 ? -2.906 15.103 -3.269 1.00 59.78 100 GLY A O 1
ATOM 791 N N . CYS A 1 101 ? -4.278 16.776 -3.889 1.00 66.25 101 CYS A N 1
ATOM 792 C CA . CYS A 1 101 ? -5.127 16.653 -2.696 1.00 66.25 101 CYS A CA 1
ATOM 793 C C . CYS A 1 101 ? -5.794 15.278 -2.727 1.00 66.25 101 CYS A C 1
ATOM 795 O O . CYS A 1 101 ? -6.368 14.912 -3.751 1.00 66.25 101 CYS A O 1
ATOM 797 N N . LEU A 1 102 ? -5.775 14.546 -1.610 1.00 65.00 102 LEU A N 1
ATOM 798 C CA . LEU A 1 102 ? -6.484 13.265 -1.487 1.00 65.00 102 LEU A CA 1
ATOM 799 C C . LEU A 1 102 ? -7.986 13.414 -1.784 1.00 65.00 102 LEU A C 1
ATOM 801 O O . LEU A 1 102 ? -8.594 12.511 -2.341 1.00 65.00 102 LEU A O 1
ATOM 805 N N . CYS A 1 103 ? -8.548 14.593 -1.497 1.00 66.44 103 CYS A N 1
ATOM 806 C CA . CYS A 1 103 ? -9.918 14.982 -1.825 1.00 66.44 103 CYS A CA 1
ATOM 807 C C . CYS A 1 103 ? -10.215 15.105 -3.330 1.00 66.44 103 CYS A C 1
ATOM 809 O O . CYS A 1 103 ? -11.376 15.167 -3.719 1.00 66.44 103 CYS A O 1
ATOM 811 N N . CYS A 1 104 ? -9.179 15.187 -4.166 1.00 68.56 104 CYS A N 1
ATOM 812 C CA . CYS A 1 104 ? -9.285 15.326 -5.616 1.00 68.56 104 CYS A CA 1
ATOM 813 C C . CYS A 1 104 ? -8.939 14.029 -6.356 1.00 68.56 104 CYS A C 1
ATOM 815 O O . CYS A 1 104 ? -8.924 14.033 -7.586 1.00 68.56 104 CYS A O 1
ATOM 817 N N . LEU A 1 105 ? -8.609 12.949 -5.637 1.00 68.12 105 LEU A N 1
ATOM 818 C CA . LEU A 1 105 ? -8.439 11.643 -6.261 1.00 68.12 105 LEU A CA 1
ATOM 819 C C . LEU A 1 105 ? -9.821 11.072 -6.612 1.00 68.12 105 LEU A C 1
ATOM 821 O O . LEU A 1 105 ? -10.761 11.241 -5.834 1.00 68.12 105 LEU A O 1
ATOM 825 N N . PRO A 1 106 ? -9.961 10.417 -7.773 1.00 66.94 106 PRO A N 1
ATOM 826 C CA . PRO A 1 106 ? -11.223 9.813 -8.172 1.00 66.94 106 PRO A CA 1
ATOM 827 C C . PRO A 1 106 ? -11.616 8.698 -7.200 1.00 66.94 106 PRO A C 1
ATOM 829 O O . PRO A 1 106 ? -10.761 7.967 -6.692 1.00 66.94 106 PRO A O 1
ATOM 832 N N . GLU A 1 107 ? -12.918 8.528 -6.980 1.00 66.12 107 GLU A N 1
ATOM 833 C CA . GLU A 1 107 ? -13.435 7.301 -6.380 1.00 66.12 107 GLU A CA 1
ATOM 834 C C . GLU A 1 107 ? -13.178 6.155 -7.363 1.00 66.12 107 GLU A C 1
ATOM 836 O O . GLU A 1 107 ? -13.647 6.179 -8.502 1.00 66.12 107 GLU A O 1
ATOM 841 N N . THR A 1 108 ? -12.382 5.170 -6.949 1.00 69.50 108 THR A N 1
ATOM 842 C CA . THR A 1 108 ? -12.029 4.029 -7.801 1.00 69.50 108 THR A CA 1
ATOM 843 C C . THR A 1 108 ? -12.571 2.744 -7.196 1.00 69.50 108 THR A C 1
ATOM 845 O O . THR A 1 108 ? -12.521 2.540 -5.986 1.00 69.50 108 THR A O 1
ATOM 848 N N . ASN A 1 109 ? -13.069 1.847 -8.046 1.00 68.12 109 ASN A N 1
ATOM 849 C CA . ASN A 1 109 ? -13.531 0.523 -7.616 1.00 68.12 109 ASN A CA 1
ATOM 850 C C . ASN A 1 109 ? -12.379 -0.484 -7.463 1.00 68.12 109 ASN A C 1
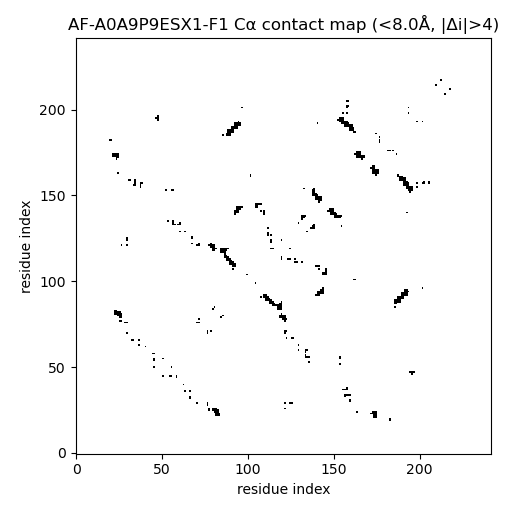ATOM 852 O O . ASN A 1 109 ? -12.610 -1.652 -7.160 1.00 68.12 109 ASN A O 1
ATOM 856 N N . LEU A 1 110 ? -11.142 -0.049 -7.708 1.00 71.12 110 LEU A N 1
ATOM 857 C CA . LEU A 1 110 ? -9.947 -0.879 -7.666 1.00 71.12 110 LEU A CA 1
ATOM 858 C C . LEU A 1 110 ? -9.204 -0.613 -6.369 1.00 71.12 110 LEU A C 1
ATOM 860 O O . LEU A 1 110 ? -8.240 0.154 -6.311 1.00 71.12 110 LEU A O 1
ATOM 864 N N . SER A 1 111 ? -9.723 -1.250 -5.326 1.00 79.69 111 SER A N 1
ATOM 865 C CA . SER A 1 111 ? -9.152 -1.254 -3.993 1.00 79.69 111 SER A CA 1
ATOM 866 C C . SER A 1 111 ? -8.957 -2.681 -3.499 1.00 79.69 111 SER A C 1
ATOM 868 O O . SER A 1 111 ? -9.726 -3.596 -3.806 1.00 79.69 111 SER A O 1
ATOM 870 N N . ILE A 1 112 ? -7.929 -2.869 -2.680 1.00 90.88 112 ILE A N 1
ATOM 871 C CA . ILE A 1 112 ? -7.831 -4.045 -1.827 1.00 90.88 112 ILE A CA 1
ATOM 872 C C . ILE A 1 112 ? -8.834 -3.818 -0.705 1.00 90.88 112 ILE A C 1
ATOM 874 O O . ILE A 1 112 ? -8.658 -2.928 0.127 1.00 90.88 112 ILE A O 1
ATOM 878 N N . THR A 1 113 ? -9.905 -4.600 -0.702 1.00 91.56 113 THR A N 1
ATOM 879 C CA . THR A 1 113 ? -10.880 -4.588 0.383 1.00 91.56 113 THR A CA 1
ATOM 880 C C . THR A 1 113 ? -10.524 -5.684 1.375 1.00 91.56 113 THR A C 1
ATOM 882 O O . THR A 1 113 ? -10.621 -6.869 1.062 1.00 91.56 113 THR A O 1
ATOM 885 N N . LEU A 1 114 ? -10.131 -5.283 2.578 1.00 93.50 114 LEU A N 1
ATOM 886 C CA . LEU A 1 114 ? -9.897 -6.185 3.699 1.00 93.50 114 LEU A CA 1
ATOM 887 C C . LEU A 1 114 ? -11.174 -6.274 4.522 1.00 93.50 114 LEU A C 1
ATOM 889 O O . LEU A 1 114 ? -11.766 -5.241 4.836 1.00 93.50 114 LEU A O 1
ATOM 893 N N . GLN A 1 115 ? -11.588 -7.488 4.875 1.00 93.81 115 GLN A N 1
ATOM 894 C CA . GLN A 1 115 ? -12.767 -7.720 5.700 1.00 93.81 115 GLN A CA 1
ATOM 895 C C . GLN A 1 115 ? -12.475 -8.762 6.779 1.00 93.81 115 GLN A C 1
ATOM 897 O O . GLN A 1 115 ? -12.005 -9.857 6.479 1.00 93.81 115 GLN A O 1
ATOM 902 N N . ASN A 1 116 ? -12.781 -8.411 8.026 1.00 95.19 116 ASN A N 1
ATOM 903 C CA . ASN A 1 116 ? -12.627 -9.266 9.195 1.00 95.19 116 ASN A CA 1
ATOM 904 C C . ASN A 1 116 ? -13.737 -8.936 10.206 1.00 95.19 116 ASN A C 1
ATOM 906 O O . ASN A 1 116 ? -13.894 -7.783 10.602 1.00 95.19 116 ASN A O 1
ATOM 910 N N . GLU A 1 117 ? -14.515 -9.936 10.619 1.00 94.56 117 GLU A N 1
ATOM 911 C CA . GLU A 1 117 ? -15.665 -9.734 11.510 1.00 94.56 117 GLU A CA 1
ATOM 912 C C . GLU A 1 117 ? -15.280 -9.242 12.909 1.00 94.56 117 GLU A C 1
ATOM 914 O O . GLU A 1 117 ? -16.066 -8.522 13.527 1.00 94.56 117 GLU A O 1
ATOM 919 N N . ASP A 1 118 ? -14.070 -9.566 13.369 1.00 94.88 118 ASP A N 1
ATOM 920 C CA . ASP A 1 118 ? -13.537 -9.127 14.663 1.00 94.88 118 ASP A CA 1
ATOM 921 C C . ASP A 1 118 ? -12.807 -7.773 14.572 1.00 94.88 118 ASP A C 1
ATOM 923 O O . ASP A 1 118 ? -12.455 -7.170 15.587 1.00 94.88 118 ASP A O 1
ATOM 927 N N . GLY A 1 119 ? -12.609 -7.275 13.349 1.00 93.56 119 GLY A N 1
ATOM 928 C CA . GLY A 1 119 ? -11.872 -6.057 13.038 1.00 93.56 119 GLY A CA 1
ATOM 929 C C . GLY A 1 119 ? -10.588 -6.333 12.258 1.00 93.56 119 GLY A C 1
ATOM 930 O O . GLY A 1 119 ? -9.879 -7.300 12.520 1.00 93.56 119 GLY A O 1
ATOM 931 N N . VAL A 1 120 ? -10.276 -5.472 11.288 1.00 94.88 120 VAL A N 1
ATOM 932 C CA . VAL A 1 120 ? -9.083 -5.619 10.443 1.00 94.88 120 VAL A CA 1
ATOM 933 C C . VAL A 1 120 ? -7.815 -5.390 11.267 1.00 94.88 120 VAL A C 1
ATOM 935 O O . VAL A 1 120 ? -7.679 -4.396 11.993 1.00 94.88 120 VAL A O 1
ATOM 938 N N . THR A 1 121 ? -6.869 -6.312 11.126 1.00 96.44 121 THR A N 1
ATOM 939 C CA . THR A 1 121 ? -5.608 -6.333 11.868 1.00 96.44 121 THR A CA 1
ATOM 940 C C . THR A 1 121 ? -4.422 -5.864 11.023 1.00 96.44 121 THR A C 1
ATOM 942 O O . THR A 1 121 ? -4.488 -5.780 9.795 1.00 96.44 121 THR A O 1
ATOM 945 N N . LYS A 1 122 ? -3.290 -5.587 11.678 1.00 94.75 122 LYS A N 1
ATOM 946 C CA . LYS A 1 122 ? -2.007 -5.325 11.004 1.00 94.75 122 LYS A CA 1
ATOM 947 C C . LYS A 1 122 ? -1.564 -6.473 10.090 1.00 94.75 122 LYS A C 1
ATOM 949 O O . LYS A 1 122 ? -0.992 -6.220 9.031 1.00 94.75 122 LYS A O 1
ATOM 954 N N . ASP A 1 123 ? -1.865 -7.711 10.473 1.00 95.88 123 ASP A N 1
ATOM 955 C CA . ASP A 1 123 ? -1.500 -8.902 9.705 1.00 95.88 123 ASP A CA 1
ATOM 956 C C . ASP A 1 123 ? -2.378 -9.039 8.453 1.00 95.88 123 ASP A C 1
ATOM 958 O O . ASP A 1 123 ? -1.865 -9.361 7.380 1.00 95.88 123 ASP A O 1
ATOM 962 N N . ASP A 1 124 ? -3.670 -8.703 8.558 1.00 96.31 124 ASP A N 1
ATOM 963 C CA . ASP A 1 124 ? -4.591 -8.664 7.415 1.00 96.31 124 ASP A CA 1
ATOM 964 C C . ASP A 1 124 ? -4.113 -7.675 6.344 1.00 96.31 124 ASP A C 1
ATOM 966 O O . ASP A 1 124 ? -4.146 -7.988 5.152 1.00 96.31 124 ASP A O 1
ATOM 970 N N . VAL A 1 125 ? -3.613 -6.503 6.761 1.00 93.69 125 VAL A N 1
ATOM 971 C CA . VAL A 1 125 ? -3.046 -5.500 5.844 1.00 93.69 125 VAL A CA 1
ATOM 972 C C . VAL A 1 125 ? -1.848 -6.042 5.105 1.00 93.69 125 VAL A C 1
ATOM 974 O O . VAL A 1 125 ? -1.810 -5.966 3.881 1.00 93.69 125 VAL A O 1
ATOM 977 N N . LEU A 1 126 ? -0.859 -6.560 5.831 1.00 94.62 126 LEU A N 1
ATOM 978 C CA . LEU A 1 126 ? 0.390 -6.997 5.218 1.00 94.62 126 LEU A CA 1
ATOM 979 C C . LEU A 1 126 ? 0.142 -8.181 4.295 1.00 94.62 126 LEU A C 1
ATOM 981 O O . LEU A 1 126 ? 0.604 -8.163 3.159 1.00 94.62 126 LEU A O 1
ATOM 985 N N . LYS A 1 127 ? -0.653 -9.159 4.733 1.00 94.75 127 LYS A N 1
ATOM 986 C CA . LYS A 1 127 ? -1.021 -10.299 3.899 1.00 94.75 127 LYS A CA 1
ATOM 987 C C . LYS A 1 127 ? -1.782 -9.861 2.649 1.00 94.75 127 LYS A C 1
ATOM 989 O O . LYS A 1 127 ? -1.352 -10.176 1.546 1.00 94.75 127 LYS A O 1
ATOM 994 N N . GLY A 1 128 ? -2.863 -9.095 2.807 1.00 94.44 128 GLY A N 1
ATOM 995 C CA . GLY A 1 128 ? -3.675 -8.643 1.676 1.00 94.44 128 GLY A CA 1
ATOM 996 C C . GLY A 1 128 ? -2.892 -7.764 0.699 1.00 94.44 128 GLY A C 1
ATOM 997 O O . GLY A 1 128 ? -3.040 -7.900 -0.513 1.00 94.44 128 GLY A O 1
ATOM 998 N N . PHE A 1 129 ? -2.004 -6.910 1.213 1.00 93.88 129 PHE A N 1
ATOM 999 C CA . PHE A 1 129 ? -1.102 -6.100 0.401 1.00 93.88 129 PHE A CA 1
ATOM 1000 C C . PHE A 1 129 ? -0.115 -6.960 -0.399 1.00 93.88 129 PHE A C 1
ATOM 1002 O O . PHE A 1 129 ? 0.017 -6.760 -1.605 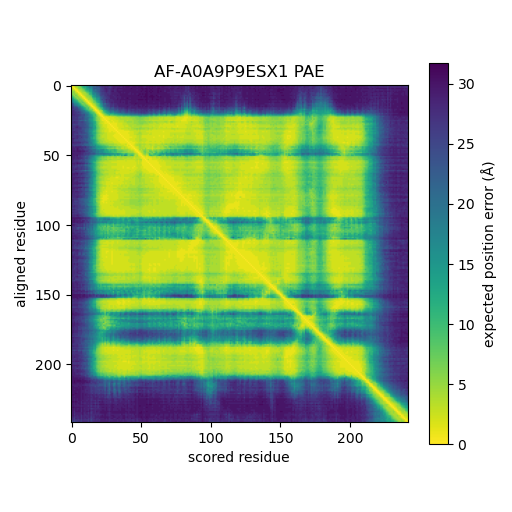1.00 93.88 129 PHE A O 1
ATOM 1009 N N . ILE A 1 130 ? 0.563 -7.918 0.244 1.00 94.06 130 ILE A N 1
ATOM 1010 C CA . ILE A 1 130 ? 1.542 -8.798 -0.413 1.00 94.06 130 ILE A CA 1
ATOM 1011 C C . ILE A 1 130 ? 0.861 -9.659 -1.476 1.00 94.06 130 ILE A C 1
ATOM 1013 O O . ILE A 1 130 ? 1.346 -9.719 -2.607 1.00 94.06 130 ILE A O 1
ATOM 1017 N N . ASP A 1 131 ? -0.264 -10.284 -1.124 1.00 94.25 131 ASP A N 1
ATOM 1018 C CA . ASP A 1 131 ? -1.023 -11.162 -2.014 1.00 94.25 131 ASP A CA 1
ATOM 1019 C C . ASP A 1 131 ? -1.506 -10.403 -3.258 1.00 94.25 131 ASP A C 1
ATOM 1021 O O . ASP A 1 131 ? -1.450 -10.934 -4.365 1.00 94.25 131 ASP A O 1
ATOM 1025 N N . TYR A 1 132 ? -1.926 -9.143 -3.104 1.00 93.25 132 TYR A N 1
ATOM 1026 C CA . TYR A 1 132 ? -2.369 -8.321 -4.229 1.00 93.25 132 TYR A CA 1
ATOM 1027 C C . TYR A 1 132 ? -1.206 -7.787 -5.077 1.00 93.25 132 TYR A C 1
ATOM 1029 O O . TYR A 1 132 ? -1.226 -7.892 -6.301 1.00 93.25 132 TYR A O 1
ATOM 1037 N N . MET A 1 133 ? -0.185 -7.193 -4.451 1.00 92.19 133 MET A N 1
ATOM 1038 C CA . MET A 1 133 ? 0.917 -6.533 -5.168 1.00 92.19 133 MET A CA 1
ATOM 1039 C C . MET A 1 133 ? 1.866 -7.522 -5.841 1.00 92.19 133 MET A C 1
ATOM 1041 O O . MET A 1 133 ? 2.411 -7.256 -6.917 1.00 92.19 133 MET A O 1
ATOM 1045 N N . TYR A 1 134 ? 2.090 -8.660 -5.192 1.00 92.44 134 TYR A N 1
ATOM 1046 C CA . TYR A 1 134 ? 3.135 -9.607 -5.554 1.00 92.44 134 TYR A CA 1
ATOM 1047 C C . TYR A 1 134 ? 2.598 -11.033 -5.688 1.00 92.44 134 TYR A C 1
ATOM 1049 O O . TYR A 1 134 ? 3.378 -11.973 -5.602 1.00 92.44 134 TYR A O 1
ATOM 1057 N N . GLY A 1 135 ? 1.288 -11.199 -5.899 1.00 91.31 135 GLY A N 1
ATOM 1058 C CA . GLY A 1 135 ? 0.626 -12.489 -6.098 1.00 91.31 135 GLY A CA 1
ATOM 1059 C C . GLY A 1 135 ? 1.034 -13.217 -7.381 1.00 91.31 135 GLY A C 1
ATOM 1060 O O . GLY A 1 135 ? 2.155 -13.115 -7.859 1.00 91.31 135 GLY A O 1
ATOM 1061 N N . GLU A 1 136 ? 0.156 -14.053 -7.927 1.00 88.19 136 GLU A N 1
ATOM 1062 C CA . GLU A 1 136 ? 0.400 -14.687 -9.238 1.00 88.19 136 GLU A CA 1
ATOM 1063 C C . GLU A 1 136 ? 0.092 -13.744 -10.409 1.00 88.19 136 GLU A C 1
ATOM 1065 O O . GLU A 1 136 ? 0.654 -13.886 -11.495 1.00 88.19 136 GLU A O 1
ATOM 1070 N N . SER A 1 137 ? -0.788 -12.773 -10.168 1.00 87.50 137 SER A N 1
ATOM 1071 C CA . SER A 1 137 ? -1.212 -11.765 -11.133 1.00 87.50 137 SER A CA 1
ATOM 1072 C C . SER A 1 137 ? -0.528 -10.434 -10.855 1.00 87.50 137 SER A C 1
ATOM 1074 O O . SER A 1 137 ? -0.189 -10.114 -9.714 1.00 87.50 137 SER A O 1
ATOM 1076 N N . LEU A 1 138 ? -0.357 -9.629 -11.902 1.00 88.50 138 LEU A N 1
ATOM 1077 C CA . LEU A 1 138 ? 0.127 -8.259 -11.767 1.00 88.50 138 LEU A CA 1
ATOM 1078 C C . LEU A 1 138 ? -0.958 -7.375 -11.131 1.00 88.50 138 LEU A C 1
ATOM 1080 O O . LEU A 1 138 ? -2.138 -7.547 -11.449 1.00 88.50 138 LEU A O 1
ATOM 1084 N N . PRO A 1 139 ? -0.583 -6.433 -10.248 1.00 89.69 139 PRO A N 1
ATOM 1085 C CA . PRO A 1 139 ? -1.550 -5.566 -9.601 1.00 89.69 139 PRO A CA 1
ATOM 1086 C C . PRO A 1 139 ? -2.160 -4.592 -10.607 1.00 89.69 139 PRO A C 1
ATOM 1088 O O . PRO A 1 139 ? -1.487 -4.091 -11.509 1.00 89.69 139 PRO A O 1
ATOM 1091 N N . LEU A 1 140 ? -3.433 -4.276 -10.396 1.00 88.12 140 LEU A N 1
ATOM 1092 C CA . LEU A 1 140 ? -4.094 -3.158 -11.054 1.00 88.12 140 LEU A CA 1
ATOM 1093 C C . LEU A 1 140 ? -3.815 -1.877 -10.267 1.00 88.12 140 LEU A C 1
ATOM 1095 O O . LEU A 1 140 ? -4.048 -1.836 -9.055 1.00 88.12 140 LEU A O 1
ATOM 1099 N N . ILE A 1 141 ? -3.315 -0.850 -10.959 1.00 86.88 141 ILE A N 1
ATOM 1100 C CA . ILE A 1 141 ? -2.931 0.435 -10.366 1.00 86.88 141 ILE A CA 1
ATOM 1101 C C . ILE A 1 141 ? -3.670 1.563 -11.074 1.00 86.88 141 ILE A C 1
ATOM 1103 O O . ILE A 1 141 ? -3.633 1.677 -12.302 1.00 86.88 141 ILE A O 1
ATOM 1107 N N . ASN A 1 142 ? -4.330 2.406 -10.281 1.00 84.75 142 ASN A N 1
ATOM 1108 C CA . ASN A 1 142 ? -5.087 3.538 -10.791 1.00 84.75 142 ASN A CA 1
ATOM 1109 C C . ASN A 1 142 ? -4.149 4.653 -11.257 1.00 84.75 142 ASN A C 1
ATOM 1111 O O . ASN A 1 142 ? -3.183 5.008 -10.572 1.00 84.75 142 ASN A O 1
ATOM 1115 N N . ASN A 1 143 ? -4.484 5.273 -12.382 1.00 78.88 143 ASN A N 1
ATOM 1116 C CA . ASN A 1 143 ? -3.882 6.548 -12.742 1.00 78.88 143 ASN A CA 1
ATOM 1117 C C . ASN A 1 143 ? -4.456 7.661 -11.862 1.00 78.88 143 ASN A C 1
ATOM 1119 O O . ASN A 1 143 ? -5.564 7.572 -11.330 1.00 78.88 143 ASN A O 1
ATOM 1123 N N . GLN A 1 144 ? -3.700 8.747 -11.734 1.00 70.88 144 GLN A N 1
ATOM 1124 C CA . GLN A 1 144 ? -4.092 9.907 -10.935 1.00 70.88 144 GLN A CA 1
ATOM 1125 C C . GLN A 1 144 ? -5.430 10.537 -11.359 1.00 70.88 144 GLN A C 1
ATOM 1127 O O . GLN A 1 144 ? -6.150 11.072 -10.521 1.00 70.88 144 GLN A O 1
ATOM 1132 N N . ASP A 1 145 ? -5.734 10.517 -12.651 1.00 70.50 145 ASP A N 1
ATOM 1133 C CA . ASP A 1 145 ? -6.930 11.107 -13.257 1.00 70.50 145 ASP A CA 1
ATOM 1134 C C . ASP A 1 145 ? -8.109 10.124 -13.350 1.00 70.50 145 ASP A C 1
ATOM 1136 O O . ASP A 1 145 ? -9.159 10.476 -13.882 1.00 70.50 145 ASP A O 1
ATOM 1140 N N . GLY A 1 146 ? -7.944 8.894 -12.846 1.00 67.50 146 GLY A N 1
ATOM 1141 C CA . GLY A 1 146 ? -8.957 7.840 -12.936 1.00 67.50 146 GLY A CA 1
ATOM 1142 C C . GLY A 1 146 ? -9.106 7.252 -14.337 1.00 67.50 146 GLY A C 1
ATOM 1143 O O . GLY A 1 146 ? -10.055 6.511 -14.582 1.00 67.50 146 GLY A O 1
ATOM 1144 N N . SER A 1 147 ? -8.189 7.586 -15.253 1.00 73.69 147 SER A N 1
ATOM 1145 C CA . SER A 1 147 ? -8.100 6.960 -16.572 1.00 73.69 147 SER A CA 1
ATOM 1146 C C . SER A 1 147 ? -7.647 5.499 -16.482 1.00 73.69 147 SER A C 1
ATOM 1148 O O . SER A 1 147 ? -7.400 4.976 -15.391 1.00 73.69 147 SER A O 1
ATOM 1150 N N . GLU A 1 148 ? -7.565 4.843 -17.646 1.00 65.88 148 GLU A N 1
ATOM 1151 C CA . GLU A 1 148 ? -7.315 3.408 -17.787 1.00 65.88 148 GLU A CA 1
ATOM 1152 C C . GLU A 1 148 ? -6.235 2.892 -16.843 1.00 65.88 148 GLU A C 1
ATOM 1154 O O . GLU A 1 148 ? -5.068 3.278 -16.873 1.00 65.88 148 GLU A O 1
ATOM 1159 N N . VAL A 1 149 ? -6.678 1.972 -16.007 1.00 69.75 149 VAL A N 1
ATOM 1160 C CA . VAL A 1 149 ? -5.878 1.269 -15.025 1.00 69.75 149 VAL A CA 1
ATOM 1161 C C . VAL A 1 149 ? -4.760 0.552 -15.752 1.00 69.75 149 VAL A C 1
ATOM 1163 O O . VAL A 1 149 ? -5.003 -0.199 -16.697 1.00 69.75 149 VAL A O 1
ATOM 1166 N N . SER A 1 150 ? -3.530 0.787 -15.308 1.00 65.31 150 SER A N 1
ATOM 1167 C CA . SER A 1 150 ? -2.390 0.094 -15.890 1.00 65.31 150 SER A CA 1
ATOM 1168 C C . SER A 1 150 ? -2.400 -1.354 -15.406 1.00 65.31 150 SER A C 1
ATOM 1170 O O . SER A 1 150 ? -2.019 -1.666 -14.278 1.00 65.31 150 SER A O 1
ATOM 1172 N N . GLU A 1 151 ? -2.889 -2.254 -16.255 1.00 62.62 151 GLU A N 1
ATOM 1173 C CA . GLU A 1 151 ? -2.680 -3.680 -16.061 1.00 62.62 151 GLU A CA 1
ATOM 1174 C C . GLU A 1 151 ? -1.233 -4.008 -16.437 1.00 62.62 151 GLU A C 1
ATOM 1176 O O . GLU A 1 151 ? -0.722 -3.605 -17.484 1.00 62.62 151 GLU A O 1
ATOM 1181 N N . GLY A 1 152 ? -0.548 -4.742 -15.566 1.00 57.62 152 GLY A N 1
ATOM 1182 C CA . GLY A 1 152 ? 0.675 -5.419 -15.964 1.00 57.62 152 GLY A CA 1
ATOM 1183 C C . GLY A 1 152 ? 1.999 -4.710 -15.676 1.00 57.62 152 GLY A C 1
ATOM 1184 O O . GLY A 1 152 ? 3.018 -5.084 -16.261 1.00 57.62 152 GLY A O 1
ATOM 1185 N N . THR A 1 153 ? 2.046 -3.731 -14.772 1.00 69.69 153 THR A N 1
ATOM 1186 C CA . THR A 1 153 ? 3.333 -3.164 -14.347 1.00 69.69 153 THR A CA 1
ATOM 1187 C C . THR A 1 153 ? 3.852 -3.846 -13.087 1.00 69.69 153 THR A C 1
ATOM 1189 O O . THR A 1 153 ? 3.140 -4.076 -12.110 1.00 69.69 153 THR A O 1
ATOM 1192 N N . ARG A 1 154 ? 5.142 -4.193 -13.107 1.00 87.38 154 ARG A N 1
ATOM 1193 C CA . ARG A 1 154 ? 5.895 -4.466 -11.880 1.00 87.38 154 ARG A CA 1
ATOM 1194 C C . ARG A 1 154 ? 5.795 -3.209 -11.035 1.00 87.38 154 ARG A C 1
ATOM 1196 O O . ARG A 1 154 ? 6.083 -2.137 -11.549 1.00 87.38 154 ARG A O 1
ATOM 1203 N N . ALA A 1 155 ? 5.385 -3.323 -9.782 1.00 90.31 155 ALA A N 1
ATOM 1204 C CA . ALA A 1 155 ? 5.058 -2.151 -8.990 1.00 90.31 155 ALA A CA 1
ATOM 1205 C C . ALA A 1 155 ? 5.790 -2.140 -7.657 1.00 90.31 155 ALA A C 1
ATOM 1207 O O . ALA A 1 155 ? 5.865 -3.141 -6.944 1.00 90.31 155 ALA A O 1
ATOM 1208 N N . LEU A 1 156 ? 6.320 -0.972 -7.320 1.00 92.81 156 LEU A N 1
ATOM 1209 C CA . LEU A 1 156 ? 7.022 -0.713 -6.076 1.00 92.81 156 LEU A CA 1
ATOM 1210 C C . LEU A 1 156 ? 6.396 0.474 -5.374 1.00 92.81 156 LEU A C 1
ATOM 1212 O O . LEU A 1 156 ? 6.208 1.531 -5.981 1.00 92.81 156 LEU A O 1
ATOM 1216 N N . VAL A 1 157 ? 6.126 0.318 -4.081 1.00 92.81 157 VAL A N 1
ATOM 1217 C CA . VAL A 1 157 ? 5.623 1.407 -3.249 1.00 92.81 157 VAL A CA 1
ATOM 1218 C C . VAL A 1 157 ? 6.758 2.379 -2.958 1.00 92.81 157 VAL A C 1
ATOM 1220 O O . VAL A 1 157 ? 7.737 2.044 -2.288 1.00 92.81 157 VAL A O 1
ATOM 1223 N N . TYR A 1 158 ? 6.639 3.598 -3.477 1.00 91.31 158 TYR A N 1
ATOM 1224 C CA . TYR A 1 158 ? 7.583 4.678 -3.182 1.00 91.31 158 TYR A CA 1
ATOM 1225 C C . TYR A 1 158 ? 7.035 5.647 -2.140 1.00 91.31 158 TYR A C 1
ATOM 1227 O O . TYR A 1 158 ? 7.793 6.467 -1.638 1.00 91.31 158 TYR A O 1
ATOM 1235 N N . GLY A 1 159 ? 5.742 5.570 -1.821 1.00 89.25 159 GLY A N 1
ATOM 1236 C CA . GLY A 1 159 ? 5.138 6.400 -0.796 1.00 89.25 159 GLY A CA 1
ATOM 1237 C C . GLY A 1 159 ? 3.779 5.904 -0.344 1.00 89.25 159 GLY A C 1
ATOM 1238 O O . GLY A 1 159 ? 3.128 5.111 -1.018 1.00 89.25 159 GLY A O 1
ATOM 1239 N N . SER A 1 160 ? 3.333 6.422 0.789 1.00 87.94 160 SER A N 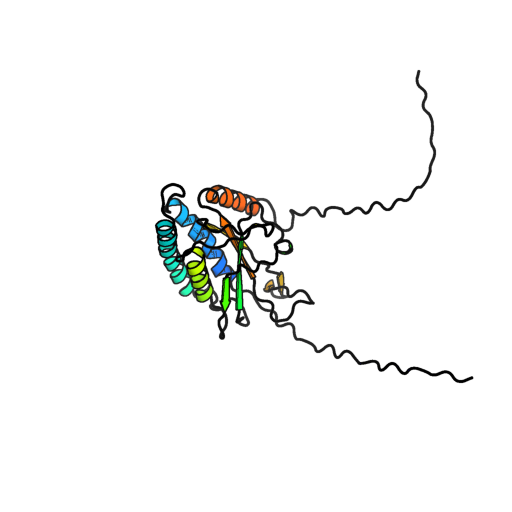1
ATOM 1240 C CA . SER A 1 160 ? 1.987 6.206 1.303 1.00 87.94 160 SER A CA 1
ATOM 1241 C C . SER A 1 160 ? 1.389 7.509 1.814 1.00 87.94 160 SER A C 1
ATOM 1243 O O . SER A 1 160 ? 2.097 8.470 2.141 1.00 87.94 160 SER A O 1
ATOM 1245 N N . SER A 1 161 ? 0.065 7.565 1.828 1.00 81.12 161 SER A N 1
ATOM 1246 C CA . SER A 1 161 ? -0.688 8.670 2.398 1.00 81.12 161 SER A CA 1
ATOM 1247 C C . SER A 1 161 ? -2.036 8.190 2.905 1.00 81.12 161 SER A C 1
ATOM 1249 O O . SER A 1 161 ? -2.485 7.082 2.616 1.00 81.12 161 SER A O 1
ATOM 1251 N N . TRP A 1 162 ? -2.643 9.029 3.722 1.00 75.81 162 TRP A N 1
ATOM 1252 C CA . TRP A 1 162 ? -3.943 8.809 4.316 1.00 75.81 162 TRP A CA 1
ATOM 1253 C C . TRP A 1 162 ? -4.520 10.157 4.710 1.00 75.81 162 TRP A C 1
ATOM 1255 O O . TRP A 1 162 ? -3.790 11.105 5.027 1.00 75.81 162 TRP A O 1
ATOM 1265 N N . MET A 1 163 ? -5.842 10.255 4.671 1.00 64.44 163 MET A N 1
ATOM 1266 C CA . MET A 1 163 ? -6.540 11.400 5.226 1.00 64.44 163 MET A CA 1
ATOM 1267 C C . MET A 1 163 ? -6.653 11.198 6.735 1.00 64.44 163 MET A C 1
ATOM 1269 O O . MET A 1 163 ? -7.672 10.718 7.200 1.00 64.44 163 MET A O 1
ATOM 1273 N N . SER A 1 164 ? -5.618 11.581 7.494 1.00 58.81 164 SER A N 1
ATOM 1274 C CA . SER A 1 164 ? -5.780 11.819 8.936 1.00 58.81 164 SER A CA 1
ATOM 1275 C C . SER A 1 164 ? -6.445 13.170 9.115 1.00 58.81 164 SER A C 1
ATOM 1277 O O . SER A 1 164 ? -5.986 14.168 8.546 1.00 58.81 164 SER A O 1
ATOM 1279 N N . GLN A 1 165 ? -7.526 13.231 9.863 1.00 60.78 165 GLN A N 1
ATOM 1280 C CA . GLN A 1 165 ? -8.535 14.210 9.544 1.00 60.78 165 GLN A CA 1
ATOM 1281 C C . GLN A 1 165 ? -9.147 14.607 10.909 1.00 60.78 165 GLN A C 1
ATOM 1283 O O . GLN A 1 165 ? -9.891 13.869 11.528 1.00 60.78 165 GLN A O 1
ATOM 1288 N N . ARG A 1 166 ? -8.710 15.781 11.392 1.00 59.53 166 ARG A N 1
ATOM 1289 C CA . ARG A 1 166 ? -8.739 16.322 12.773 1.00 59.53 166 ARG A CA 1
ATOM 1290 C C . ARG A 1 166 ? -7.834 15.604 13.792 1.00 59.53 166 ARG A C 1
ATOM 1292 O O . ARG A 1 166 ? -7.533 14.415 13.715 1.00 59.53 166 ARG A O 1
ATOM 1299 N N . LYS A 1 167 ? -7.340 16.393 14.747 1.00 64.12 167 LYS A N 1
ATOM 1300 C CA . LYS A 1 167 ? -6.856 15.888 16.032 1.00 64.12 167 LYS A CA 1
ATOM 1301 C C . LYS A 1 167 ? -8.002 16.065 17.021 1.00 64.12 167 LYS A C 1
ATOM 1303 O O . LYS A 1 167 ? -8.631 17.122 16.988 1.00 64.12 167 LYS A O 1
ATOM 1308 N N . ASN A 1 168 ? -8.278 15.069 17.853 1.00 67.62 168 ASN A N 1
ATOM 1309 C CA . ASN A 1 168 ? -9.189 15.255 18.980 1.00 67.62 168 ASN A CA 1
ATOM 1310 C C . ASN A 1 168 ? -8.571 16.222 20.016 1.00 67.62 168 ASN A C 1
ATOM 1312 O O . ASN A 1 168 ? -7.443 16.701 19.841 1.00 67.62 168 ASN A O 1
ATOM 1316 N N . GLU A 1 169 ? -9.297 16.511 21.097 1.00 72.44 169 GLU A N 1
ATOM 1317 C CA . GLU A 1 169 ? -8.833 17.407 22.171 1.00 72.44 169 GLU A CA 1
ATOM 1318 C C . GLU A 1 169 ? -7.497 16.953 22.794 1.00 72.44 169 GLU A C 1
ATOM 1320 O O . GLU A 1 169 ? -6.675 17.786 23.174 1.00 72.44 169 GLU A O 1
ATOM 1325 N N . ASP A 1 170 ? -7.224 15.645 22.783 1.00 72.62 170 ASP A N 1
ATOM 1326 C CA . ASP A 1 170 ? -5.979 15.037 23.271 1.00 72.62 170 ASP A CA 1
ATOM 1327 C C . ASP A 1 170 ? -4.827 15.069 22.248 1.00 72.62 170 ASP A C 1
ATOM 1329 O O . ASP A 1 170 ? -3.745 14.522 22.478 1.00 72.62 170 ASP A O 1
ATOM 1333 N N . GLY A 1 171 ? -5.031 15.680 21.079 1.00 69.81 171 GLY A N 1
ATOM 1334 C CA . GLY A 1 171 ? -4.030 15.742 20.017 1.00 69.81 171 GLY A CA 1
ATOM 1335 C C . GLY A 1 171 ? -3.871 14.444 19.213 1.00 69.81 171 GLY A C 1
ATOM 1336 O O . GLY A 1 171 ? -2.984 14.373 18.351 1.00 69.81 171 GLY A O 1
ATOM 1337 N N . VAL A 1 172 ? -4.712 13.437 19.461 1.00 68.75 172 VAL A N 1
ATOM 1338 C CA . VAL A 1 172 ? -4.729 12.149 18.759 1.00 68.75 172 VAL A CA 1
ATOM 1339 C C . VAL A 1 172 ? -5.375 12.335 17.392 1.00 68.75 172 VAL A C 1
ATOM 1341 O O . VAL A 1 172 ? -6.436 12.940 17.272 1.00 68.75 172 VAL A O 1
ATOM 1344 N N . LYS A 1 173 ? -4.727 11.822 16.344 1.00 63.53 173 LYS A N 1
ATOM 1345 C CA . LYS A 1 173 ? -5.282 11.839 14.987 1.00 63.53 173 LYS A CA 1
ATOM 1346 C C . LYS A 1 173 ? -6.494 10.909 14.913 1.00 63.53 173 LYS A C 1
ATOM 1348 O O . LYS A 1 173 ? -6.386 9.741 15.283 1.00 63.53 173 LYS A O 1
ATOM 1353 N N . VAL A 1 174 ? -7.608 11.422 14.416 1.00 63.28 174 VAL A N 1
ATOM 1354 C CA . VAL A 1 174 ? -8.828 10.650 14.142 1.00 63.28 174 VAL A CA 1
ATOM 1355 C C . VAL A 1 174 ? -9.166 10.761 12.652 1.00 63.28 174 VAL A C 1
ATOM 1357 O O . VAL A 1 174 ? -8.525 11.536 11.938 1.00 63.28 174 VAL A O 1
ATOM 1360 N N . ALA A 1 175 ? -10.113 9.960 12.170 1.00 60.06 175 ALA A N 1
ATOM 1361 C CA . ALA A 1 175 ? -10.696 10.147 10.843 1.00 60.06 175 ALA A CA 1
ATOM 1362 C C . ALA A 1 175 ? -11.785 11.244 10.903 1.00 60.06 175 ALA A C 1
ATOM 1364 O O . ALA A 1 175 ? -12.474 11.392 11.908 1.00 60.06 175 ALA A O 1
ATOM 1365 N N . LEU A 1 176 ? -11.971 12.015 9.833 1.00 54.56 176 LEU A N 1
ATOM 1366 C CA . LEU A 1 176 ? -12.948 13.106 9.714 1.00 54.56 176 LEU A CA 1
ATOM 1367 C C . LEU A 1 176 ? -14.032 12.454 8.895 1.00 54.56 176 LEU A C 1
ATOM 1369 O O . LEU A 1 176 ? -13.937 12.251 7.687 1.00 54.56 176 LEU A O 1
ATOM 1373 N N . VAL A 1 177 ? -15.061 12.057 9.607 1.00 47.00 177 VAL A N 1
ATOM 1374 C CA . VAL A 1 177 ? -16.338 11.790 8.989 1.00 47.00 177 VAL A CA 1
ATOM 1375 C C . VAL A 1 177 ? -16.758 13.157 8.432 1.00 47.00 177 VAL A C 1
ATOM 1377 O O . VAL A 1 177 ? -16.863 14.108 9.213 1.00 47.00 177 VAL A O 1
ATOM 1380 N N . PRO A 1 178 ? -16.914 13.371 7.104 1.00 42.03 178 PRO A N 1
ATOM 1381 C CA . PRO A 1 178 ? -17.709 14.509 6.655 1.00 42.03 178 PRO A CA 1
ATOM 1382 C C . PRO A 1 178 ? -18.973 14.534 7.511 1.00 42.03 178 PRO A C 1
ATOM 1384 O O . PRO A 1 178 ? -19.524 13.465 7.745 1.00 42.03 178 PRO A O 1
ATOM 1387 N N . MET A 1 179 ? -19.474 15.695 7.938 1.00 39.94 179 MET A N 1
ATOM 1388 C CA . MET A 1 179 ? -20.702 15.780 8.759 1.00 39.94 179 MET A CA 1
ATOM 1389 C C . MET A 1 179 ? -21.952 15.129 8.108 1.00 39.94 179 MET A C 1
ATOM 1391 O O . MET A 1 179 ? -23.048 15.201 8.649 1.00 39.94 179 MET A O 1
ATOM 1395 N N . VAL A 1 180 ? -21.794 14.525 6.926 1.00 41.25 180 VAL A N 1
ATOM 1396 C CA . VAL A 1 180 ? -22.803 13.868 6.097 1.00 41.25 180 VAL A CA 1
ATOM 1397 C C . VAL A 1 180 ? -22.351 12.482 5.595 1.00 41.25 180 VAL A C 1
ATOM 1399 O O . VAL A 1 180 ? -23.082 11.847 4.841 1.00 41.25 180 VAL A O 1
ATOM 1402 N N . ALA A 1 181 ? -21.154 11.997 5.949 1.00 42.28 181 ALA A N 1
ATOM 1403 C CA . ALA A 1 181 ? -20.775 10.630 5.604 1.00 42.28 181 ALA A CA 1
ATOM 1404 C C . ALA A 1 181 ? -21.383 9.670 6.628 1.00 42.28 181 ALA A C 1
ATOM 1406 O O . ALA A 1 181 ? -21.325 9.944 7.828 1.00 42.28 181 ALA A O 1
ATOM 1407 N N . PRO A 1 182 ? -21.972 8.558 6.177 1.00 51.12 182 PRO A N 1
ATOM 1408 C CA . PRO A 1 182 ? -22.543 7.586 7.088 1.00 51.12 182 PRO A CA 1
ATOM 1409 C C . PRO A 1 182 ? -21.461 7.020 8.026 1.00 51.12 182 PRO A C 1
ATOM 1411 O O . PRO A 1 182 ? -20.273 6.963 7.693 1.00 51.12 182 PRO A O 1
ATOM 1414 N N . ALA A 1 183 ? -21.878 6.643 9.239 1.00 50.16 183 ALA A N 1
ATOM 1415 C CA . ALA A 1 183 ? -21.013 6.157 10.322 1.00 50.16 183 ALA A CA 1
ATOM 1416 C C . ALA A 1 183 ? -20.238 4.862 9.982 1.00 50.16 183 ALA A C 1
ATOM 1418 O O . ALA A 1 183 ? -19.464 4.363 10.793 1.00 50.16 183 ALA A O 1
ATOM 1419 N N . ASP A 1 184 ? -20.457 4.308 8.791 1.00 53.84 184 ASP A N 1
ATOM 1420 C CA . ASP A 1 184 ? -19.830 3.119 8.232 1.00 53.84 184 ASP A CA 1
ATOM 1421 C C . ASP A 1 184 ? -18.707 3.438 7.231 1.00 53.84 184 ASP A C 1
ATOM 1423 O O . ASP A 1 184 ? -18.221 2.519 6.562 1.00 53.84 184 ASP A O 1
ATOM 1427 N N . ARG A 1 185 ? -18.273 4.707 7.105 1.00 61.28 185 ARG A N 1
ATOM 1428 C CA . ARG A 1 185 ? -17.172 5.040 6.193 1.00 61.28 185 ARG A CA 1
ATOM 1429 C C . ARG A 1 185 ? -15.931 4.216 6.544 1.00 61.28 185 ARG A C 1
ATOM 1431 O O . ARG A 1 185 ? -15.371 4.290 7.635 1.00 61.28 185 ARG A O 1
ATOM 1438 N N . ILE A 1 186 ? -15.516 3.438 5.556 1.00 67.62 186 ILE A N 1
ATOM 1439 C CA . ILE A 1 186 ? -14.388 2.520 5.609 1.00 67.62 186 ILE A CA 1
ATOM 1440 C C . ILE A 1 186 ? -13.094 3.341 5.644 1.00 67.62 186 ILE A C 1
ATOM 1442 O O . ILE A 1 186 ? -12.954 4.263 4.839 1.00 67.62 186 ILE A O 1
ATOM 1446 N N . PRO A 1 187 ? -12.145 3.037 6.542 1.00 71.75 187 PRO A N 1
ATOM 1447 C CA . PRO A 1 187 ? -10.811 3.599 6.463 1.00 71.75 187 PRO A CA 1
ATOM 1448 C C . PRO A 1 187 ? -10.161 3.363 5.105 1.00 71.75 187 PRO A C 1
ATOM 1450 O O . PRO A 1 187 ? -10.068 2.222 4.647 1.00 71.75 187 PRO A O 1
ATOM 1453 N N . ASP A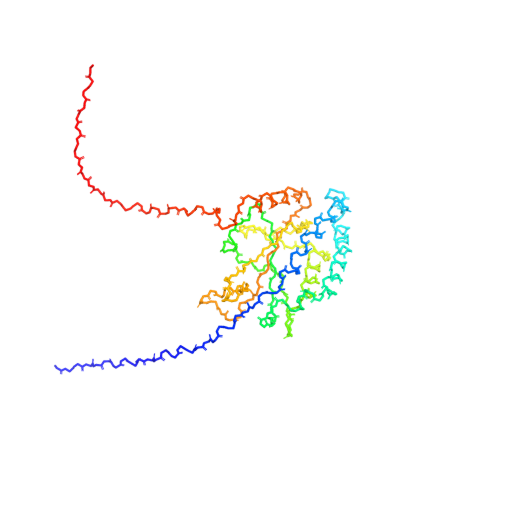 1 188 ? -9.666 4.442 4.511 1.00 81.38 188 ASP A N 1
ATOM 1454 C CA . ASP A 1 188 ? -9.002 4.426 3.217 1.00 81.38 188 ASP A CA 1
ATOM 1455 C C . ASP A 1 188 ? -7.488 4.613 3.429 1.00 81.38 188 ASP A C 1
ATOM 1457 O O . ASP A 1 188 ? -7.036 5.534 4.114 1.00 81.38 188 ASP A O 1
ATOM 1461 N N . ILE A 1 189 ? -6.681 3.721 2.860 1.00 85.69 189 ILE A N 1
ATOM 1462 C CA . ILE A 1 189 ? -5.214 3.796 2.854 1.00 85.69 189 ILE A CA 1
ATOM 1463 C C . ILE A 1 189 ? -4.767 3.974 1.409 1.00 85.69 189 ILE A C 1
ATOM 1465 O O . ILE A 1 189 ? -5.216 3.246 0.531 1.00 85.69 189 ILE A O 1
ATOM 1469 N N . TRP A 1 190 ? -3.846 4.899 1.146 1.00 86.69 190 TRP A N 1
ATOM 1470 C CA . TRP A 1 190 ? -3.329 5.141 -0.198 1.00 86.69 190 TRP A CA 1
ATOM 1471 C C . TRP A 1 190 ? -1.857 4.752 -0.279 1.00 86.69 190 TRP A C 1
ATOM 1473 O O . TRP A 1 190 ? -1.027 5.265 0.477 1.00 86.69 190 TRP A O 1
ATOM 1483 N N . PHE A 1 191 ? -1.515 3.902 -1.244 1.00 89.88 191 PHE A N 1
ATOM 1484 C CA . PHE A 1 191 ? -0.135 3.665 -1.655 1.00 89.88 191 PHE A CA 1
ATOM 1485 C C . PHE A 1 191 ? 0.133 4.266 -3.025 1.00 89.88 191 PHE A C 1
ATOM 1487 O O . PHE A 1 191 ? -0.643 4.117 -3.971 1.00 89.88 191 PHE A O 1
ATOM 1494 N N . TYR A 1 192 ? 1.291 4.902 -3.133 1.00 89.25 192 TYR A N 1
ATOM 1495 C CA . TYR A 1 192 ? 1.818 5.411 -4.381 1.00 89.25 192 TYR A CA 1
ATOM 1496 C C . TYR A 1 192 ? 2.872 4.456 -4.914 1.00 89.25 192 TYR A C 1
ATOM 1498 O O . TYR A 1 192 ? 3.884 4.178 -4.260 1.00 89.25 192 TYR A O 1
ATOM 1506 N N . CYS A 1 193 ? 2.603 3.955 -6.108 1.00 91.06 193 CYS A N 1
ATOM 1507 C CA . CYS A 1 193 ? 3.346 2.901 -6.762 1.00 91.06 193 CYS A CA 1
ATOM 1508 C C . CYS A 1 193 ? 4.035 3.435 -8.016 1.00 91.06 193 CYS A C 1
ATOM 1510 O O . CYS A 1 193 ? 3.566 4.374 -8.653 1.00 91.06 193 CYS A O 1
ATOM 1512 N N . SER A 1 194 ? 5.165 2.837 -8.371 1.00 89.44 194 SER A N 1
ATOM 1513 C CA . SER A 1 194 ? 5.870 3.118 -9.618 1.00 89.44 194 SER A CA 1
ATOM 1514 C C . SER A 1 194 ? 6.417 1.830 -10.205 1.00 89.44 194 SER A C 1
ATOM 1516 O O . SER A 1 194 ? 6.798 0.917 -9.468 1.00 89.44 194 SER A O 1
ATOM 1518 N N . ASP A 1 195 ? 6.556 1.815 -11.527 1.00 88.81 195 ASP A N 1
ATOM 1519 C CA . ASP A 1 195 ? 7.429 0.871 -12.216 1.00 88.81 195 ASP A CA 1
ATOM 1520 C C . ASP A 1 195 ? 8.879 0.994 -11.695 1.00 88.81 195 ASP A C 1
ATOM 1522 O O . ASP A 1 195 ? 9.319 2.118 -11.401 1.00 88.81 195 ASP A O 1
ATOM 1526 N N . PRO A 1 196 ? 9.638 -0.118 -11.591 1.00 90.44 196 PRO A N 1
ATOM 1527 C CA . PRO A 1 196 ? 11.032 -0.114 -11.157 1.00 90.44 196 PRO A CA 1
ATOM 1528 C C . PRO A 1 196 ? 11.942 0.877 -11.895 1.00 90.44 196 PRO A C 1
ATOM 1530 O O . PRO A 1 196 ? 12.845 1.427 -11.271 1.00 90.44 196 PRO A O 1
ATOM 1533 N N . ARG A 1 197 ? 11.693 1.171 -13.180 1.00 89.06 197 ARG A N 1
ATOM 1534 C CA . ARG A 1 197 ? 12.459 2.162 -13.966 1.00 89.06 197 ARG A CA 1
ATOM 1535 C C . ARG A 1 197 ? 12.266 3.580 -13.440 1.00 89.06 197 ARG A C 1
ATOM 1537 O O . ARG A 1 197 ? 13.217 4.350 -13.384 1.00 89.06 197 ARG A O 1
ATOM 1544 N N . GLY A 1 198 ? 11.038 3.922 -13.052 1.00 89.00 198 GLY A N 1
ATOM 1545 C CA . GLY A 1 198 ? 10.683 5.242 -12.522 1.00 89.00 198 GLY A CA 1
ATOM 1546 C C . GLY A 1 198 ? 10.871 5.380 -11.010 1.00 89.00 198 GLY A C 1
ATOM 1547 O O . GLY A 1 198 ? 10.824 6.493 -10.482 1.00 89.00 198 GLY A O 1
ATOM 1548 N N . TYR A 1 199 ? 11.085 4.267 -10.302 1.00 91.44 199 TYR A N 1
ATOM 1549 C CA . TYR A 1 199 ? 11.127 4.233 -8.842 1.00 91.44 199 TYR A CA 1
ATOM 1550 C C . TYR A 1 199 ? 12.175 5.180 -8.223 1.00 91.44 199 TYR A C 1
ATOM 1552 O O . TYR A 1 199 ? 11.799 5.948 -7.329 1.00 91.44 199 TYR A O 1
ATOM 1560 N N . PRO A 1 200 ? 13.444 5.224 -8.691 1.00 92.00 200 PRO A N 1
ATOM 1561 C CA . PRO A 1 200 ? 14.456 6.111 -8.107 1.00 92.00 200 PRO A CA 1
ATOM 1562 C C . PRO A 1 200 ? 14.068 7.592 -8.172 1.00 92.00 200 PRO A C 1
ATOM 1564 O O . PRO A 1 200 ? 14.179 8.316 -7.179 1.00 92.00 200 PRO A O 1
ATOM 1567 N N . ASP A 1 201 ? 13.544 8.029 -9.318 1.00 91.19 201 ASP A N 1
ATOM 1568 C CA . ASP A 1 201 ? 13.145 9.419 -9.540 1.00 91.19 201 ASP A CA 1
ATOM 1569 C C . ASP A 1 201 ? 11.951 9.806 -8.661 1.00 91.19 201 ASP A C 1
ATOM 1571 O O . ASP A 1 201 ? 11.909 10.906 -8.095 1.00 91.19 201 ASP A O 1
ATOM 1575 N N . LYS A 1 202 ? 10.984 8.892 -8.500 1.00 89.50 202 LYS A N 1
ATOM 1576 C CA . LYS A 1 202 ? 9.799 9.096 -7.654 1.00 89.50 202 LYS A CA 1
ATOM 1577 C C . LYS A 1 202 ? 10.183 9.209 -6.179 1.00 89.50 202 LYS A C 1
ATOM 1579 O O . LYS A 1 202 ? 9.725 10.141 -5.514 1.00 89.50 202 LYS A O 1
ATOM 1584 N N . VAL A 1 203 ? 11.066 8.334 -5.689 1.00 89.94 203 VAL A N 1
ATOM 1585 C CA . VAL A 1 203 ? 11.603 8.390 -4.317 1.00 89.94 203 VAL A CA 1
ATOM 1586 C C . VAL A 1 203 ? 12.321 9.715 -4.063 1.00 89.94 203 VAL A C 1
ATOM 1588 O O . VAL A 1 203 ? 12.059 10.382 -3.061 1.00 89.94 203 VAL A O 1
ATOM 1591 N N . GLU A 1 204 ? 13.194 10.143 -4.974 1.00 89.56 204 GLU A N 1
ATOM 1592 C CA . GLU A 1 204 ? 13.943 11.389 -4.804 1.00 89.56 204 GLU A CA 1
ATOM 1593 C C . GLU A 1 204 ? 13.028 12.622 -4.834 1.00 89.56 204 GLU A C 1
ATOM 1595 O O . GLU A 1 204 ? 13.193 13.555 -4.040 1.00 89.56 204 GLU A O 1
ATOM 1600 N N . LYS A 1 205 ? 12.016 12.624 -5.707 1.00 86.44 205 LYS A N 1
ATOM 1601 C CA . LYS A 1 205 ? 11.006 13.686 -5.759 1.00 86.44 205 LYS A CA 1
ATOM 1602 C C . LYS A 1 205 ? 10.181 13.755 -4.471 1.00 86.44 205 LYS A C 1
ATOM 1604 O O . LYS A 1 205 ? 9.966 14.849 -3.952 1.00 86.44 205 LYS A O 1
ATOM 1609 N N . GLN A 1 206 ? 9.755 12.610 -3.939 1.00 84.44 206 GLN A N 1
ATOM 1610 C CA . GLN A 1 206 ? 9.010 12.516 -2.679 1.00 84.44 206 GLN A CA 1
ATOM 1611 C C . GLN A 1 206 ? 9.858 12.989 -1.484 1.00 84.44 206 GLN A C 1
ATOM 1613 O O . GLN A 1 206 ? 9.376 13.708 -0.607 1.00 84.44 206 GLN A O 1
ATOM 1618 N N . ARG A 1 207 ? 11.151 12.646 -1.464 1.00 82.69 207 ARG A N 1
ATOM 1619 C CA . ARG A 1 207 ? 12.091 13.117 -0.440 1.00 82.69 207 ARG A CA 1
ATOM 1620 C C . ARG A 1 207 ? 12.235 14.639 -0.471 1.00 82.69 207 ARG A C 1
ATOM 1622 O O . ARG A 1 207 ? 12.175 15.282 0.574 1.00 82.69 207 ARG A O 1
ATOM 1629 N N . LYS A 1 208 ? 12.385 15.224 -1.664 1.00 80.44 208 LYS A N 1
ATOM 1630 C CA . LYS A 1 208 ? 12.467 16.681 -1.854 1.00 80.44 208 LYS A CA 1
ATOM 1631 C C . LYS A 1 208 ? 11.184 17.399 -1.436 1.00 80.44 208 LYS A C 1
ATOM 1633 O O . LYS A 1 208 ? 11.279 18.424 -0.769 1.00 80.44 208 LYS A O 1
ATOM 1638 N N . SER A 1 209 ? 10.003 16.861 -1.757 1.00 71.00 209 SER A N 1
ATOM 1639 C CA . SER A 1 209 ? 8.736 17.487 -1.351 1.00 71.00 209 SER A CA 1
ATOM 1640 C C . SER A 1 209 ? 8.530 17.475 0.166 1.00 71.00 209 SER A C 1
ATOM 1642 O O . SER A 1 209 ? 8.034 18.450 0.716 1.00 71.00 209 SER A O 1
ATOM 1644 N N . ARG A 1 210 ? 8.975 16.422 0.866 1.00 66.12 210 ARG A N 1
ATOM 1645 C CA . ARG A 1 210 ? 8.921 16.350 2.338 1.00 66.12 210 ARG A CA 1
ATOM 1646 C C . ARG A 1 210 ? 9.865 17.323 3.049 1.00 66.12 210 ARG A C 1
ATOM 1648 O O . ARG A 1 210 ? 9.571 17.726 4.168 1.00 66.12 210 ARG A O 1
ATOM 1655 N N . ILE A 1 211 ? 10.992 17.668 2.429 1.00 54.66 211 ILE A N 1
ATOM 1656 C CA . ILE A 1 211 ? 11.990 18.591 2.995 1.00 54.66 211 ILE A CA 1
ATOM 1657 C C . ILE A 1 211 ? 11.646 20.056 2.669 1.00 54.66 211 ILE A C 1
ATOM 1659 O O . ILE A 1 211 ? 12.040 20.949 3.412 1.00 54.66 211 ILE A O 1
ATOM 1663 N N . GLY A 1 212 ? 10.923 20.300 1.569 1.00 40.53 212 GLY A N 1
ATOM 1664 C CA . GLY A 1 212 ? 10.652 21.639 1.048 1.00 40.53 212 GLY A CA 1
ATOM 1665 C C . GLY A 1 212 ? 9.485 22.375 1.705 1.00 40.53 212 GLY A C 1
ATOM 1666 O O . GLY A 1 212 ? 9.653 23.532 2.066 1.00 40.53 212 GLY A O 1
ATOM 1667 N N . GLU A 1 213 ? 8.314 21.754 1.871 1.00 41.72 213 GLU A N 1
ATOM 1668 C CA . GLU A 1 213 ? 7.083 22.476 2.229 1.00 41.72 213 GLU A CA 1
ATOM 1669 C C . GLU A 1 213 ? 6.116 21.572 3.007 1.00 41.72 213 GLU A C 1
ATOM 1671 O O . GLU A 1 213 ? 5.880 20.412 2.662 1.00 41.72 213 GLU A O 1
ATOM 1676 N N . THR A 1 214 ? 5.506 22.112 4.064 1.00 38.06 214 THR A N 1
ATOM 1677 C CA . THR A 1 214 ? 4.294 21.544 4.657 1.00 38.06 214 THR A CA 1
ATOM 1678 C C . THR A 1 214 ? 3.260 21.341 3.554 1.00 38.06 214 THR A C 1
ATOM 1680 O O . THR A 1 214 ? 2.865 22.290 2.881 1.00 38.06 214 THR A O 1
ATOM 1683 N N . TRP A 1 215 ? 2.819 20.100 3.374 1.00 44.62 215 TRP A N 1
ATOM 1684 C CA . TRP A 1 215 ? 1.936 19.634 2.299 1.00 44.62 215 TRP A CA 1
ATOM 1685 C C . TRP A 1 215 ? 0.636 20.433 2.097 1.00 44.62 215 TRP A C 1
ATOM 1687 O O . TRP A 1 215 ? 0.027 20.363 1.035 1.00 44.62 215 TRP A O 1
ATOM 1697 N N . TRP A 1 216 ? 0.232 21.226 3.087 1.00 38.69 216 TRP A N 1
ATOM 1698 C CA . TRP A 1 216 ? -0.929 22.117 3.043 1.00 38.69 216 TRP A CA 1
ATOM 1699 C C . TRP A 1 216 ? -0.710 23.399 2.212 1.00 38.69 216 TRP A C 1
ATOM 1701 O O . TRP A 1 216 ? -1.667 24.122 1.968 1.00 38.69 216 TRP A O 1
ATOM 1711 N N . SER A 1 217 ? 0.527 23.709 1.800 1.00 31.41 217 SER A N 1
ATOM 1712 C CA . SER A 1 217 ? 0.901 25.045 1.284 1.00 31.41 217 SER A CA 1
ATOM 1713 C C . SER A 1 217 ? 0.922 25.170 -0.248 1.00 31.41 217 SER A C 1
ATOM 1715 O O . SER A 1 217 ? 1.076 26.276 -0.754 1.00 31.41 217 SER A O 1
ATOM 1717 N N . VAL A 1 218 ? 0.782 24.071 -1.003 1.00 33.78 218 VAL A N 1
ATOM 1718 C CA . VAL A 1 218 ? 1.004 24.063 -2.472 1.00 33.78 218 VAL A CA 1
ATOM 1719 C C . VAL A 1 218 ? -0.289 24.230 -3.282 1.00 33.78 218 VAL A C 1
ATOM 1721 O O . VAL A 1 218 ? -0.307 24.048 -4.496 1.00 33.78 218 VAL A O 1
ATOM 1724 N N . PHE A 1 219 ? -1.378 24.637 -2.637 1.00 38.03 219 PHE A N 1
ATOM 1725 C CA . PHE A 1 219 ? -2.518 25.202 -3.349 1.00 38.03 219 PHE A CA 1
ATOM 1726 C C . PHE A 1 219 ? -2.504 26.711 -3.109 1.00 38.03 219 PHE A C 1
ATOM 1728 O O . PHE A 1 219 ? -2.989 27.152 -2.065 1.00 38.03 219 PHE A O 1
ATOM 1735 N N . PRO A 1 220 ? -1.970 27.541 -4.031 1.00 34.12 220 PRO A N 1
ATOM 1736 C CA . PRO A 1 220 ? -2.525 28.876 -4.135 1.00 34.12 220 PRO A CA 1
ATOM 1737 C C . PRO A 1 220 ? -4.019 28.662 -4.360 1.00 34.12 220 PRO A C 1
ATOM 1739 O O . PRO A 1 220 ? -4.406 27.944 -5.283 1.00 34.12 220 PRO A O 1
ATOM 1742 N N . ALA A 1 221 ? -4.850 29.204 -3.469 1.00 35.41 221 ALA A N 1
ATOM 1743 C CA . ALA A 1 221 ? -6.249 29.399 -3.786 1.00 35.41 221 ALA A CA 1
ATOM 1744 C C . ALA A 1 221 ? -6.251 30.089 -5.149 1.00 35.41 221 ALA A C 1
ATOM 1746 O O . ALA A 1 221 ? -5.758 31.214 -5.263 1.00 35.41 221 ALA A O 1
ATOM 1747 N N . GLU A 1 222 ? -6.674 29.383 -6.198 1.00 36.03 222 GLU A N 1
ATOM 1748 C CA . GLU A 1 222 ? -7.012 30.056 -7.433 1.00 36.03 222 GLU A CA 1
ATOM 1749 C C . GLU A 1 222 ? -8.101 31.035 -7.033 1.00 36.03 222 GLU A C 1
ATOM 1751 O O . GLU A 1 222 ? -9.213 30.658 -6.658 1.00 36.03 222 GLU A O 1
ATOM 1756 N N . ASP A 1 223 ? -7.692 32.296 -6.980 1.00 39.12 223 ASP A N 1
ATOM 1757 C CA . ASP A 1 223 ? -8.530 33.447 -6.776 1.00 39.12 223 ASP A CA 1
ATOM 1758 C C . ASP A 1 223 ? -9.536 33.420 -7.924 1.00 39.12 223 ASP A C 1
ATOM 1760 O O . ASP A 1 223 ? -9.306 33.956 -9.010 1.00 39.12 223 ASP A O 1
ATOM 1764 N N . THR A 1 224 ? -10.657 32.725 -7.721 1.00 40.75 224 THR A N 1
ATOM 1765 C CA . THR A 1 224 ? -11.857 32.885 -8.532 1.00 40.75 224 THR A CA 1
ATOM 1766 C C . THR A 1 224 ? -12.442 34.250 -8.186 1.00 40.75 224 THR A C 1
ATOM 1768 O O . THR A 1 224 ? -13.539 34.372 -7.633 1.00 40.75 224 THR A O 1
ATOM 1771 N N . GLY A 1 225 ? -11.668 35.290 -8.503 1.00 34.31 225 GLY A N 1
ATOM 1772 C CA . GLY A 1 225 ? -12.047 36.681 -8.581 1.00 34.31 225 GLY A CA 1
ATOM 1773 C C . GLY A 1 225 ? -13.068 36.808 -9.692 1.00 34.31 225 GLY A C 1
ATOM 1774 O O . GLY A 1 225 ? -12.775 37.137 -10.838 1.00 34.31 225 GLY A O 1
ATOM 1775 N N . ARG A 1 226 ? -14.298 36.475 -9.318 1.00 37.22 226 ARG A N 1
ATOM 1776 C CA . ARG A 1 226 ? -15.543 36.758 -10.007 1.00 37.22 226 ARG A CA 1
ATOM 1777 C C . ARG A 1 226 ? -15.502 38.226 -10.432 1.00 37.22 226 ARG A C 1
ATOM 1779 O O . ARG A 1 226 ? -15.667 39.122 -9.607 1.00 37.22 226 ARG A O 1
ATOM 1786 N N . ALA A 1 227 ? -15.250 38.463 -11.716 1.00 36.81 227 ALA A N 1
ATOM 1787 C CA . ALA A 1 227 ? -15.347 39.775 -12.331 1.00 36.81 227 ALA A CA 1
ATOM 1788 C C . ALA A 1 227 ? -16.814 40.230 -12.291 1.00 36.81 227 ALA A C 1
ATOM 1790 O O . ALA A 1 227 ? -17.577 40.037 -13.235 1.00 36.81 227 ALA A O 1
ATOM 1791 N N . ASN A 1 228 ? -17.226 40.819 -11.170 1.00 37.03 228 ASN A N 1
ATOM 1792 C CA . ASN A 1 228 ? -18.426 41.634 -11.121 1.00 37.03 228 ASN A CA 1
ATOM 1793 C C . ASN A 1 228 ? -18.087 42.970 -11.769 1.00 37.03 228 ASN A C 1
ATOM 1795 O O . ASN A 1 228 ? -17.443 43.835 -11.175 1.00 37.03 228 ASN A O 1
ATOM 1799 N N . GLY A 1 229 ? -18.534 43.110 -13.015 1.00 41.25 229 GLY A N 1
ATOM 1800 C CA . GLY A 1 229 ? -18.596 44.384 -13.699 1.00 41.25 229 GLY A CA 1
ATOM 1801 C C . GLY A 1 229 ? -19.345 45.402 -12.846 1.00 41.25 229 GLY A C 1
ATOM 1802 O O . GLY A 1 229 ? -20.523 45.237 -12.531 1.00 41.25 229 GLY A O 1
ATOM 1803 N N . ARG A 1 230 ? -18.652 46.481 -12.503 1.00 35.12 230 ARG A N 1
ATOM 1804 C CA . ARG A 1 230 ? -19.276 47.752 -12.169 1.00 35.12 230 ARG A CA 1
ATOM 1805 C C . ARG A 1 230 ? -18.533 48.822 -12.947 1.00 35.12 230 ARG A C 1
ATOM 1807 O O . ARG A 1 230 ? -17.424 49.219 -12.614 1.00 35.12 230 ARG A O 1
ATOM 1814 N N . SER A 1 231 ? -19.146 49.190 -14.059 1.00 43.03 231 SER A N 1
ATOM 1815 C CA . SER A 1 231 ? -18.866 50.403 -14.802 1.00 43.03 231 SER A CA 1
ATOM 1816 C C . SER A 1 231 ? -19.084 51.594 -13.876 1.00 43.03 231 SER A C 1
ATOM 1818 O O . SER A 1 231 ? -20.228 51.875 -13.527 1.00 43.03 231 SER A O 1
ATOM 1820 N N . ASP A 1 232 ? -18.008 52.285 -13.516 1.00 36.88 232 ASP A N 1
ATOM 1821 C CA . ASP A 1 232 ? -18.096 53.679 -13.106 1.00 36.88 232 ASP A CA 1
ATOM 1822 C C . ASP A 1 232 ? -17.137 54.512 -13.949 1.00 36.88 232 ASP A C 1
ATOM 1824 O O . ASP A 1 232 ? -15.916 54.361 -13.952 1.00 36.88 232 ASP A O 1
ATOM 1828 N N . SER A 1 233 ? -17.772 55.364 -14.738 1.00 44.62 233 SER A N 1
ATOM 1829 C CA . SER A 1 233 ? -17.208 56.440 -15.520 1.00 44.62 233 SER A CA 1
ATOM 1830 C C . SER A 1 233 ? -16.456 57.426 -14.631 1.00 44.62 233 SER A C 1
ATOM 1832 O O . SER A 1 233 ? -17.042 58.007 -13.718 1.00 44.62 233 SER A O 1
ATOM 1834 N N . THR A 1 234 ? -15.205 57.740 -14.960 1.00 38.34 234 THR A N 1
ATOM 1835 C CA . THR A 1 234 ? -14.701 59.096 -14.717 1.00 38.34 234 THR A CA 1
ATOM 1836 C C . THR A 1 234 ? -13.647 59.495 -15.736 1.00 38.34 234 THR A C 1
ATOM 1838 O O . THR A 1 234 ? -12.714 58.762 -16.049 1.00 38.34 234 THR A O 1
ATOM 1841 N N . LEU A 1 235 ? -13.889 60.683 -16.274 1.00 42.19 235 LEU A N 1
ATOM 1842 C CA . LEU A 1 235 ? -13.105 61.437 -17.233 1.00 42.19 235 LEU A CA 1
ATOM 1843 C C . LEU A 1 235 ? -11.734 61.832 -16.677 1.00 42.19 235 LEU A C 1
ATOM 1845 O O . LEU A 1 235 ? -11.62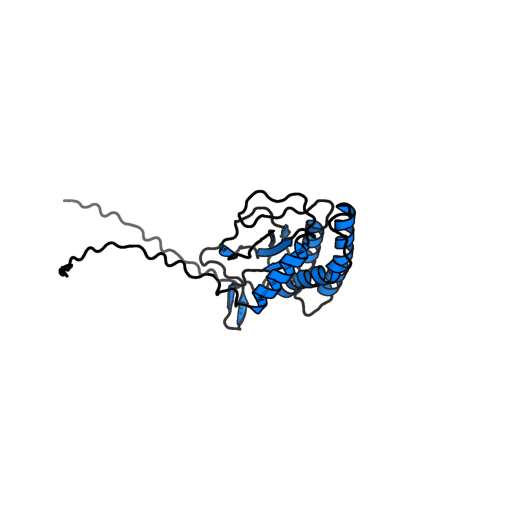9 62.165 -15.501 1.00 42.19 235 LEU A O 1
ATOM 1849 N N . ASN A 1 236 ? -10.736 61.862 -17.562 1.00 40.59 236 ASN A N 1
ATOM 1850 C CA . ASN A 1 236 ? -9.676 62.874 -17.728 1.00 40.59 236 ASN A CA 1
ATOM 1851 C C . ASN A 1 236 ? -8.683 62.279 -18.742 1.00 40.59 236 ASN A C 1
ATOM 1853 O O . ASN A 1 236 ? -8.322 61.117 -18.639 1.00 40.59 236 ASN A O 1
ATOM 1857 N N . GLY A 1 237 ? -8.225 62.943 -19.793 1.00 35.06 237 GLY A N 1
ATOM 1858 C CA . GLY A 1 237 ? -7.981 64.363 -19.983 1.00 35.06 237 GLY A CA 1
ATOM 1859 C C . GLY A 1 237 ? -6.623 64.436 -20.689 1.00 35.06 237 GLY A C 1
ATOM 1860 O O . GLY A 1 237 ? -5.644 63.884 -20.201 1.00 35.06 237 GLY A O 1
ATOM 1861 N N . SER A 1 238 ? -6.622 65.015 -21.883 1.00 39.31 238 SER A N 1
ATOM 1862 C CA . SER A 1 238 ? -5.561 65.048 -22.891 1.00 39.31 238 SER A CA 1
ATOM 1863 C C . SER A 1 238 ? -4.142 65.357 -22.398 1.00 39.31 238 SER A C 1
ATOM 1865 O O . SER A 1 238 ? -3.957 66.245 -21.571 1.00 39.31 238 SER A O 1
ATOM 1867 N N . VAL A 1 239 ? -3.137 64.777 -23.068 1.00 44.19 239 VAL A N 1
ATOM 1868 C CA . VAL A 1 239 ? -1.844 65.445 -23.300 1.00 44.19 239 VAL A CA 1
ATOM 1869 C C . VAL A 1 239 ? -1.432 65.252 -24.760 1.00 44.19 239 VAL A C 1
ATOM 1871 O O . VAL A 1 239 ? -1.374 64.135 -25.270 1.00 44.19 2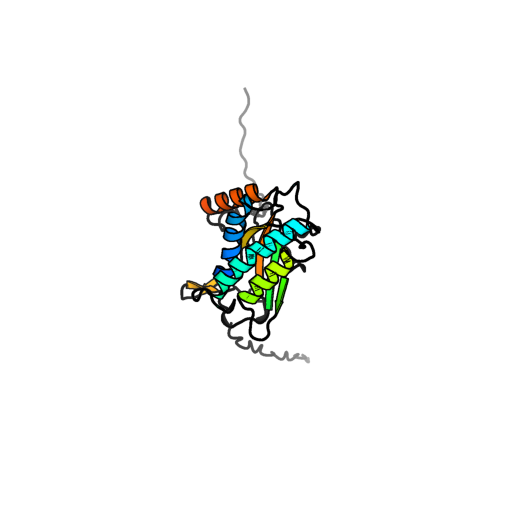39 VAL A O 1
ATOM 1874 N N . ASN A 1 240 ? -1.212 66.390 -25.416 1.00 41.44 240 ASN A N 1
ATOM 1875 C CA . ASN A 1 240 ? -0.831 66.558 -26.811 1.00 41.44 240 ASN A CA 1
ATOM 1876 C C . ASN A 1 240 ? 0.592 66.076 -27.102 1.00 41.44 240 ASN A C 1
ATOM 1878 O O . ASN A 1 240 ? 1.497 66.225 -26.283 1.00 41.44 240 ASN A O 1
ATOM 1882 N N . SER A 1 241 ? 0.778 65.626 -28.339 1.00 46.72 241 SER A N 1
ATOM 1883 C CA . SER A 1 241 ? 2.063 65.548 -29.025 1.00 46.72 241 SER A CA 1
ATOM 1884 C C . SER A 1 241 ? 2.472 66.925 -29.560 1.00 46.72 241 SER A C 1
ATOM 1886 O O . SER A 1 241 ? 1.674 67.584 -30.230 1.00 46.72 241 SER A O 1
ATOM 1888 N N . ASN A 1 242 ? 3.704 67.333 -29.260 1.00 46.12 242 ASN A N 1
ATOM 1889 C CA . ASN A 1 242 ? 4.669 67.939 -30.186 1.00 46.12 242 ASN A CA 1
ATOM 1890 C C . ASN A 1 242 ? 6.044 67.981 -29.521 1.00 46.12 242 ASN A C 1
ATOM 1892 O O . ASN A 1 242 ? 6.118 68.484 -28.378 1.00 46.12 242 ASN A O 1
#

Foldseek 3Di:
DDDDDDDDPPPPPPPPCPPQPFKFFQCCVLQFLQQVLLVVCLVVADDLPPDDLLRRLVRVLVSLVVVLVVLVPDPVRDFARIVVAAQKAWEAAAAEPDDDPPVQADDDPQTQIFGDPNHDTSNSVSVSVSCQCRNPAHHFHAYRNRPDTDGDANKGFNDKDFCQDDQPPVRGGTHDQPPPHPSNDHGYIYTHIDHSVCNVVSNVVVVCVVVPDDPVPPDPPPPPVPPPDDDDDDDDDDDDDD

Mean predicted aligned error: 13.32 Å

Solvent-accessible surface area (backbone atoms only — not comparable to full-atom values): 14992 Å² total; per-residue (Å²): 142,83,84,83,83,83,85,77,82,80,76,78,78,78,76,73,82,72,75,79,76,72,41,31,66,41,43,64,66,66,59,60,50,52,31,57,55,43,60,72,44,50,85,80,46,76,57,72,88,84,47,54,72,65,59,46,23,50,53,52,53,64,53,48,55,57,54,44,54,53,54,72,71,34,86,87,48,51,62,38,33,29,44,68,59,42,41,45,38,36,35,36,40,28,45,57,97,64,91,69,60,78,89,69,48,61,93,67,93,68,50,54,73,47,78,29,94,88,26,37,34,50,62,55,51,49,51,54,48,46,50,47,60,32,37,96,55,63,30,73,31,34,36,58,84,60,49,83,56,46,73,68,52,64,68,41,50,61,39,70,51,64,77,74,26,60,58,51,98,87,64,49,54,22,55,60,68,54,102,80,52,64,98,76,73,57,54,61,40,38,37,32,36,30,42,67,82,52,35,67,62,51,38,53,51,54,54,49,48,70,74,70,50,70,86,85,66,82,64,74,76,78,76,79,72,73,83,74,85,74,91,73,90,77,91,84,80,90,83,83,90,132

Sequence (242 aa):
MSNQHEEVDEVASDSSDYGEIDTVEKWHEVVSAIEPTTRERFSAGPSADDTSVSDFQHHWRDVFPQLSLSISNDPTVSHFLTSPPTKKVSIFLFDVTKMGCLCCLPETNLSITLQNEDGVTKDDVLKGFIDYMYGESLPLINNQDGSEVSEGTRALVYGSSWMSQRKNEDGVKVALVPMVAPADRIPDIWFYCSDPRGYPDKVEKQRKSRIGETWWSVFPAEDTGRANGRSDSTLNGSVNSN

Organism: NCBI:txid1079267

Secondary structure (DSSP, 8-state):
-----------------------EE--HHHHHHHHHHHHHHHTTSPPTTT--HHHHHHHHHHHHHHHHHHHHH-TTS-SBSEESPPSEEEEEEEE-SS---GGGSPP-S-EEEEE-TT--BHHHHHHHHHHHHHSSSPPPBEETTS-S-BTT---EEEEEE-----B-TTS-BB----TTS-TTPPPEEEEEEE-TTTHHHHHHHHHHHHHH--GGGS------------------------

pLDDT: mean 73.32, std 20.53, range [31.41, 96.44]